Protein AF-A0AB34JF19-F1 (afdb_monomer_lite)

Secondary structure (DSSP, 8-state):
------PPEEEEEEEE---TT--HHHHHHHHGGGS-TT-EEEEEE--B-TTSSB-SEEEEEEEESS-HHHHHHHHTT-EETTEE-EEEEE-HHHHHHHHHHHHHHHHHHGGGSPPGGG-SSS---PPPPSS-EEEEEE--S--HHHHTT---TT-TTGGGHHHHHHHHHHHHEETTEE-TTEEEEEEEGGGTEEEEEETTT--S--SSHHHHHHHHHHHHHHSPPPPTT---------------------S---PPPPTTEEEEEGGGGSHHHHHHHHH-SSS-PEEEEEEEEEEEHHHHH-SSS---EEEEE-BTTB--HHHHHHHHHTTPEEEE--SS---HHHHHHHHHHHHHHHTTHHHHHTT--

Structure (mmCIF, N/CA/C/O backbone):
data_AF-A0AB34JF19-F1
#
_entry.id   AF-A0AB34JF19-F1
#
loop_
_atom_site.group_PDB
_atom_site.id
_atom_site.type_symbol
_atom_site.label_atom_id
_atom_site.label_alt_id
_atom_site.label_comp_id
_atom_site.label_asym_id
_atom_site.label_entity_id
_atom_site.label_seq_id
_atom_site.pdbx_PDB_ins_code
_atom_site.Cartn_x
_atom_site.Cartn_y
_atom_site.Cartn_z
_atom_site.occupancy
_atom_site.B_iso_or_equiv
_atom_site.auth_seq_id
_atom_site.auth_comp_id
_atom_site.auth_asym_id
_atom_site.auth_atom_id
_atom_site.pdbx_PDB_model_num
ATOM 1 N N . MET A 1 1 ? 31.749 3.476 -75.017 1.00 41.72 1 MET A N 1
ATOM 2 C CA . MET A 1 1 ? 32.560 2.416 -74.380 1.00 41.72 1 MET A CA 1
ATOM 3 C C . MET A 1 1 ? 32.701 2.835 -72.925 1.00 41.72 1 MET A C 1
ATOM 5 O O . MET A 1 1 ? 33.337 3.848 -72.697 1.00 41.72 1 MET A O 1
ATOM 9 N N . SER A 1 2 ? 32.021 2.261 -71.942 1.00 38.91 2 SER A N 1
ATOM 10 C CA . SER A 1 2 ? 31.388 0.946 -71.851 1.00 38.91 2 SER A CA 1
ATOM 11 C C . SER A 1 2 ? 30.186 1.061 -70.909 1.00 38.91 2 SER A C 1
ATOM 13 O O . SER A 1 2 ? 30.301 1.681 -69.858 1.00 38.91 2 SER A O 1
ATOM 15 N N . ASP A 1 3 ? 29.049 0.517 -71.330 1.00 44.25 3 ASP A N 1
ATOM 16 C CA . ASP A 1 3 ? 27.833 0.383 -70.527 1.00 44.25 3 ASP A CA 1
ATOM 17 C C . ASP A 1 3 ? 28.022 -0.896 -69.691 1.00 44.25 3 ASP A C 1
ATOM 19 O O . ASP A 1 3 ? 27.938 -2.004 -70.224 1.00 44.25 3 ASP A O 1
ATOM 23 N N . GLU A 1 4 ? 28.463 -0.756 -68.436 1.00 49.19 4 GLU A N 1
ATOM 24 C CA . GLU A 1 4 ? 28.529 -1.882 -67.494 1.00 49.19 4 GLU A CA 1
ATOM 25 C C . GLU A 1 4 ? 27.112 -2.218 -67.004 1.00 49.19 4 GLU A C 1
ATOM 27 O O . GLU A 1 4 ? 26.302 -1.311 -66.802 1.00 49.19 4 GLU A O 1
ATOM 32 N N . PRO A 1 5 ? 26.779 -3.504 -66.801 1.00 47.66 5 PRO A N 1
ATOM 33 C CA . PRO A 1 5 ? 25.439 -3.903 -66.401 1.00 47.66 5 PRO A CA 1
ATOM 34 C C . PRO A 1 5 ? 25.095 -3.295 -65.037 1.00 47.66 5 PRO A C 1
ATOM 36 O O . PRO A 1 5 ? 25.854 -3.403 -64.075 1.00 47.66 5 PRO A O 1
ATOM 39 N N . HIS A 1 6 ? 23.928 -2.655 -64.952 1.00 56.06 6 HIS A N 1
ATOM 40 C CA . HIS A 1 6 ? 23.350 -2.121 -63.718 1.00 56.06 6 HIS A CA 1
ATOM 41 C C . HIS A 1 6 ? 22.844 -3.245 -62.795 1.00 56.06 6 HIS A C 1
ATOM 43 O O . HIS A 1 6 ? 21.663 -3.288 -62.434 1.00 56.06 6 HIS A O 1
ATOM 49 N N . ASP A 1 7 ? 23.727 -4.165 -62.419 1.00 73.12 7 ASP A N 1
ATOM 50 C CA . ASP A 1 7 ? 23.378 -5.293 -61.570 1.00 73.12 7 ASP A CA 1
ATOM 51 C C . ASP A 1 7 ? 23.179 -4.825 -60.125 1.00 73.12 7 ASP A C 1
ATOM 53 O O . ASP A 1 7 ? 24.020 -4.169 -59.512 1.00 73.12 7 ASP A O 1
ATOM 57 N N . LEU A 1 8 ? 22.014 -5.152 -59.567 1.00 82.50 8 LEU A N 1
ATOM 58 C CA . LEU A 1 8 ? 21.729 -4.937 -58.156 1.00 82.50 8 LEU A CA 1
ATOM 59 C C . LEU A 1 8 ? 22.498 -5.962 -57.327 1.00 82.50 8 LEU A C 1
ATOM 61 O O . LEU A 1 8 ? 22.318 -7.170 -57.490 1.00 82.50 8 LEU A O 1
ATOM 65 N N . HIS A 1 9 ? 23.296 -5.489 -56.377 1.00 87.38 9 HIS A N 1
ATOM 66 C CA . HIS A 1 9 ? 24.061 -6.357 -55.497 1.00 87.38 9 HIS A CA 1
ATOM 67 C C . HIS A 1 9 ? 23.337 -6.549 -54.157 1.00 87.38 9 HIS A C 1
ATOM 69 O O . HIS A 1 9 ? 22.962 -5.560 -53.513 1.00 87.38 9 HIS A O 1
ATOM 75 N N . PRO A 1 10 ? 23.138 -7.802 -53.703 1.00 90.56 10 PRO A N 1
ATOM 76 C CA . PRO A 1 10 ? 22.585 -8.068 -52.386 1.00 90.56 10 PRO A CA 1
ATOM 77 C C . PRO A 1 10 ? 23.594 -7.671 -51.309 1.00 90.56 10 PRO A C 1
ATOM 79 O O . PRO A 1 10 ? 24.783 -7.987 -51.385 1.00 90.56 10 PRO A O 1
ATOM 82 N N . CYS A 1 11 ? 23.120 -6.992 -50.275 1.00 93.62 11 CYS A N 1
ATOM 83 C CA . CYS A 1 11 ? 23.941 -6.569 -49.153 1.00 93.62 11 CYS A CA 1
ATOM 84 C C . CYS A 1 11 ? 23.131 -6.542 -47.855 1.00 93.62 11 CYS A C 1
ATOM 86 O O . CYS A 1 11 ? 21.898 -6.595 -47.862 1.00 93.62 11 CYS A O 1
ATOM 88 N N . VAL A 1 12 ? 23.837 -6.470 -46.725 1.00 95.19 12 VAL A N 1
ATOM 89 C CA . VAL A 1 12 ? 23.209 -6.347 -45.411 1.00 95.19 12 VAL A CA 1
ATOM 90 C C . VAL A 1 12 ? 23.751 -5.126 -44.687 1.00 95.19 12 VAL A C 1
ATOM 92 O O . VAL A 1 12 ? 24.965 -4.949 -44.562 1.00 95.19 12 VAL A O 1
ATOM 95 N N . LEU A 1 13 ? 22.843 -4.299 -44.175 1.00 96.06 13 LEU A N 1
ATOM 96 C CA . LEU A 1 13 ? 23.169 -3.213 -43.260 1.00 96.06 13 LEU A CA 1
ATOM 97 C C . LEU A 1 13 ? 22.696 -3.548 -41.847 1.00 96.06 13 LEU A C 1
ATOM 99 O O . LEU A 1 13 ? 21.630 -4.128 -41.643 1.00 96.06 13 LEU A O 1
ATOM 103 N N . LEU A 1 14 ? 23.502 -3.153 -40.868 1.00 96.19 14 LEU A N 1
ATOM 104 C CA . LEU A 1 14 ? 23.167 -3.174 -39.454 1.00 96.19 14 LEU A CA 1
ATOM 105 C C . LEU A 1 14 ? 23.025 -1.733 -38.975 1.00 96.19 14 LEU A C 1
ATOM 107 O O . LEU A 1 14 ? 23.980 -0.958 -39.027 1.00 96.19 14 LEU A O 1
ATOM 111 N N . LEU A 1 15 ? 21.844 -1.400 -38.473 1.00 96.25 15 LEU A N 1
ATOM 112 C CA . LEU A 1 15 ? 21.593 -0.169 -37.739 1.00 96.25 15 LEU A CA 1
ATOM 113 C C . LEU A 1 15 ? 21.676 -0.464 -36.245 1.00 96.25 15 LEU A C 1
ATOM 115 O O . LEU A 1 15 ? 21.135 -1.470 -35.792 1.00 96.25 15 LEU A O 1
ATOM 119 N N . ARG A 1 16 ? 22.332 0.403 -35.477 1.00 94.19 16 ARG A N 1
ATOM 120 C CA . ARG A 1 16 ? 22.436 0.297 -34.016 1.00 94.19 16 ARG A CA 1
ATOM 121 C C . ARG A 1 16 ? 22.015 1.588 -33.337 1.00 94.19 16 ARG A C 1
ATOM 123 O O . ARG A 1 16 ? 22.016 2.657 -33.946 1.00 94.19 16 ARG A O 1
ATOM 130 N N . GLY A 1 17 ? 21.711 1.483 -32.047 1.00 89.62 17 GLY A N 1
ATOM 131 C CA . GLY A 1 17 ? 21.351 2.634 -31.219 1.00 89.62 17 GLY A CA 1
ATOM 132 C C . GLY A 1 17 ? 19.906 3.088 -31.410 1.00 89.62 17 GLY A C 1
ATOM 133 O O . GLY A 1 17 ? 19.581 4.229 -31.091 1.00 89.62 17 GLY A O 1
ATOM 134 N N . LEU A 1 18 ? 19.038 2.210 -31.915 1.00 90.62 18 LEU A N 1
ATOM 135 C CA . LEU A 1 18 ? 17.614 2.487 -32.036 1.00 90.62 18 LEU A CA 1
ATOM 136 C C . LEU A 1 18 ? 16.973 2.583 -30.637 1.00 90.62 18 LEU A C 1
ATOM 138 O O . LEU A 1 18 ? 17.370 1.844 -29.730 1.00 90.62 18 LEU A O 1
ATOM 142 N N . PRO A 1 19 ? 15.980 3.470 -30.433 1.00 86.75 19 PRO A N 1
ATOM 143 C CA . PRO A 1 19 ? 15.126 3.431 -29.248 1.00 86.75 19 PRO A CA 1
ATOM 144 C C . PRO A 1 19 ? 14.506 2.040 -29.056 1.00 86.75 19 PRO A C 1
ATOM 146 O O . PRO A 1 19 ? 14.193 1.361 -30.032 1.00 86.75 19 PRO A O 1
ATOM 149 N N . TRP A 1 20 ? 14.285 1.619 -27.811 1.00 82.69 20 TRP A N 1
ATOM 150 C CA . TRP A 1 20 ? 13.720 0.292 -27.523 1.00 82.69 20 TRP A CA 1
ATOM 151 C C . TRP A 1 20 ? 12.288 0.130 -28.049 1.00 82.69 20 TRP A C 1
ATOM 153 O O . TRP A 1 20 ? 11.836 -0.986 -28.283 1.00 82.69 20 TRP A O 1
ATOM 163 N N . GLU A 1 21 ? 11.584 1.242 -28.251 1.00 84.38 21 GLU A N 1
ATOM 164 C CA . GLU A 1 21 ? 10.226 1.314 -28.785 1.00 84.38 21 GLU A CA 1
ATOM 165 C C . GLU A 1 21 ? 10.186 1.483 -30.312 1.00 84.38 21 GL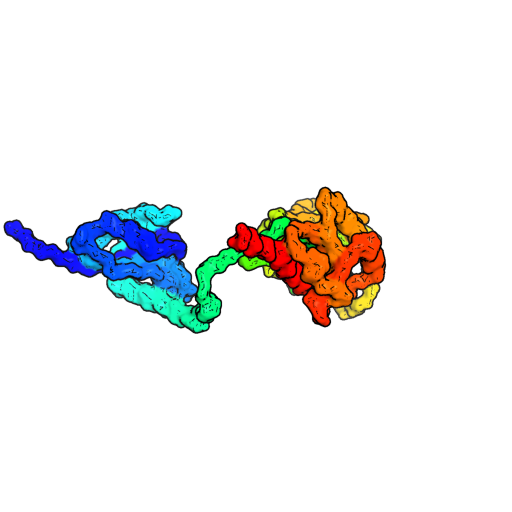U A C 1
ATOM 167 O O . GLU A 1 21 ? 9.101 1.673 -30.863 1.00 84.38 21 GLU A O 1
ATOM 172 N N . ALA A 1 22 ? 11.342 1.474 -30.988 1.00 84.19 22 ALA A N 1
ATOM 173 C CA . ALA A 1 22 ? 11.418 1.651 -32.432 1.00 84.19 22 ALA A CA 1
ATOM 174 C C . ALA A 1 22 ? 10.699 0.514 -33.165 1.00 84.19 22 ALA A C 1
ATOM 176 O O . ALA A 1 22 ? 10.916 -0.670 -32.897 1.00 84.19 22 ALA A O 1
ATOM 177 N N . THR A 1 23 ? 9.852 0.887 -34.117 1.00 90.19 23 THR A N 1
ATOM 178 C CA . THR A 1 23 ? 9.071 -0.052 -34.926 1.00 90.19 23 THR A CA 1
ATOM 179 C C . THR A 1 23 ? 9.722 -0.310 -36.283 1.00 90.19 23 THR A C 1
ATOM 181 O O . THR A 1 23 ? 10.483 0.510 -36.797 1.00 90.19 23 THR A O 1
ATOM 184 N N . ALA A 1 24 ? 9.381 -1.442 -36.910 1.00 90.06 24 ALA A N 1
ATOM 185 C CA . ALA A 1 24 ? 9.824 -1.752 -38.270 1.00 90.06 24 ALA A CA 1
ATOM 186 C C . ALA A 1 24 ? 9.404 -0.659 -39.269 1.00 90.06 24 ALA A C 1
ATOM 188 O O . ALA A 1 24 ? 10.184 -0.293 -40.141 1.00 90.06 24 ALA A O 1
ATOM 189 N N . HIS A 1 25 ? 8.206 -0.093 -39.086 1.00 91.12 25 HIS A N 1
ATOM 190 C CA . HIS A 1 25 ? 7.686 0.990 -39.916 1.00 91.12 25 HIS A CA 1
ATOM 191 C C . HIS A 1 25 ? 8.524 2.271 -39.800 1.00 91.12 25 HIS A C 1
ATOM 193 O O . HIS A 1 25 ? 8.866 2.870 -40.812 1.00 91.12 25 HIS A O 1
ATOM 199 N N . GLU A 1 26 ? 8.912 2.669 -38.585 1.00 91.69 26 GLU A N 1
ATOM 200 C CA . GLU A 1 26 ? 9.769 3.845 -38.376 1.00 91.69 26 GLU A CA 1
ATOM 201 C C . GLU A 1 26 ? 11.158 3.665 -38.996 1.00 91.69 26 GLU A C 1
ATOM 203 O O . GLU A 1 26 ? 11.684 4.585 -39.619 1.00 91.69 26 GLU A O 1
ATOM 208 N N . VAL A 1 27 ? 11.747 2.474 -38.866 1.00 92.88 27 VAL A N 1
ATOM 209 C CA . VAL A 1 27 ? 13.042 2.173 -39.490 1.00 92.88 27 VAL A CA 1
ATOM 210 C C . VAL A 1 27 ? 12.915 2.133 -41.017 1.00 92.88 27 VAL A C 1
ATOM 212 O O . VAL A 1 27 ? 13.774 2.665 -41.716 1.00 92.88 27 VAL A O 1
ATOM 215 N N . GLN A 1 28 ? 11.830 1.576 -41.556 1.00 93.75 28 GLN A N 1
ATOM 216 C CA . GLN A 1 28 ? 11.560 1.596 -42.993 1.00 93.75 28 GLN A CA 1
ATOM 217 C C . GLN A 1 28 ? 11.376 3.029 -43.514 1.00 93.75 28 GLN A C 1
ATOM 219 O O . GLN A 1 28 ? 11.953 3.377 -44.544 1.00 93.75 28 GLN A O 1
ATOM 224 N N . ALA A 1 29 ? 10.634 3.877 -42.799 1.00 92.81 29 ALA A N 1
ATOM 225 C CA . ALA A 1 29 ? 10.438 5.284 -43.148 1.00 92.81 29 ALA A CA 1
ATOM 226 C C . ALA A 1 29 ? 11.748 6.090 -43.108 1.00 92.81 29 ALA A C 1
ATOM 228 O O . ALA A 1 29 ? 11.920 7.010 -43.902 1.00 92.81 29 ALA A O 1
ATOM 229 N N . LEU A 1 30 ? 12.691 5.720 -42.233 1.00 93.06 30 LEU A N 1
ATOM 230 C CA . LEU A 1 30 ? 14.032 6.308 -42.193 1.00 93.06 30 LEU A CA 1
ATOM 231 C C . LEU A 1 30 ? 14.875 5.929 -43.423 1.00 93.06 30 LEU A C 1
ATOM 233 O O . LEU A 1 30 ? 15.618 6.758 -43.941 1.00 93.06 30 LEU A O 1
ATOM 237 N N . VAL A 1 31 ? 14.781 4.676 -43.879 1.00 93.31 31 VAL A N 1
ATOM 238 C CA . VAL A 1 31 ? 15.620 4.134 -44.964 1.00 93.31 31 VAL A CA 1
ATOM 239 C C . VAL A 1 31 ? 15.073 4.481 -46.349 1.00 93.31 31 VAL A C 1
ATOM 241 O O . VAL A 1 31 ? 15.849 4.767 -47.256 1.00 93.31 31 VAL A O 1
ATOM 244 N N . SER A 1 32 ? 13.748 4.478 -46.517 1.00 92.00 32 SER A N 1
ATOM 245 C CA . SER A 1 32 ? 13.090 4.601 -47.829 1.00 92.00 32 SER A CA 1
ATOM 246 C C . SER A 1 32 ? 13.499 5.851 -48.629 1.00 92.00 32 SER A C 1
ATOM 248 O O . SER A 1 32 ? 13.794 5.697 -49.810 1.00 92.00 32 SER A O 1
ATOM 250 N N . PRO A 1 33 ? 13.610 7.062 -48.039 1.00 93.19 33 PRO A N 1
ATOM 251 C CA . PRO A 1 33 ? 14.024 8.262 -48.774 1.00 93.19 33 PRO A CA 1
ATOM 252 C C . PRO A 1 33 ? 15.465 8.211 -49.289 1.00 93.19 33 PRO A C 1
ATOM 254 O O . PRO A 1 33 ? 15.826 8.967 -50.186 1.00 93.19 33 PRO A O 1
ATOM 257 N N . ALA A 1 34 ? 16.306 7.359 -48.697 1.00 90.50 34 ALA A N 1
ATOM 258 C CA . ALA A 1 34 ? 17.693 7.212 -49.104 1.00 90.50 34 ALA A CA 1
ATOM 259 C C . ALA A 1 34 ? 17.861 6.225 -50.269 1.00 90.50 34 ALA A C 1
ATOM 261 O O . ALA A 1 34 ? 18.940 6.219 -50.859 1.00 90.50 34 ALA A O 1
ATOM 262 N N . LEU A 1 35 ? 16.854 5.401 -50.591 1.00 90.56 35 LEU A N 1
ATOM 263 C CA . LEU A 1 35 ? 16.894 4.421 -51.682 1.00 90.56 35 LEU A CA 1
ATOM 264 C C . LEU A 1 35 ? 16.605 5.076 -53.038 1.00 90.56 35 LEU A C 1
ATOM 266 O O . LEU A 1 35 ? 15.761 5.962 -53.152 1.00 90.56 35 LEU A O 1
ATOM 270 N N . LEU A 1 36 ? 17.307 4.621 -54.076 1.00 89.69 36 LEU A N 1
ATOM 271 C CA . LEU A 1 36 ? 17.011 5.003 -55.462 1.00 89.69 36 LEU A CA 1
ATOM 272 C C . LEU A 1 36 ? 15.826 4.187 -56.007 1.00 89.69 36 LEU A C 1
ATOM 274 O O . LEU A 1 36 ? 15.505 3.135 -55.466 1.00 89.69 36 LEU A O 1
ATOM 278 N N . ALA A 1 37 ? 15.208 4.638 -57.105 1.00 83.81 37 ALA A N 1
ATOM 279 C CA . ALA A 1 37 ? 13.995 4.024 -57.671 1.00 83.81 37 ALA A CA 1
ATOM 280 C C . ALA A 1 37 ? 14.124 2.519 -57.991 1.00 83.81 37 ALA A C 1
ATOM 282 O O . ALA A 1 37 ? 13.144 1.789 -57.883 1.00 83.81 37 ALA A O 1
ATOM 283 N N . ASP A 1 38 ? 15.330 2.066 -58.343 1.00 85.75 38 ASP A N 1
ATOM 284 C CA . ASP A 1 38 ? 15.625 0.667 -58.672 1.00 85.75 38 ASP A CA 1
ATOM 285 C C . ASP A 1 38 ? 16.242 -0.123 -57.495 1.00 85.75 38 ASP A C 1
ATOM 287 O O . ASP A 1 38 ? 16.553 -1.303 -57.642 1.00 85.75 38 ASP A O 1
ATOM 291 N N . GLU A 1 39 ? 16.461 0.507 -56.334 1.00 91.25 39 GLU A N 1
ATOM 292 C CA . GLU A 1 39 ? 16.972 -0.146 -55.120 1.00 91.25 39 GLU A CA 1
ATOM 293 C C . GLU A 1 39 ? 15.818 -0.630 -54.234 1.00 91.25 39 GLU A C 1
ATOM 295 O O . GLU A 1 39 ? 14.763 -0.002 -54.160 1.00 91.25 39 GLU A O 1
ATOM 300 N N . ALA A 1 40 ? 16.020 -1.735 -53.514 1.00 90.50 40 ALA A N 1
ATOM 301 C CA . ALA A 1 40 ? 14.969 -2.326 -52.688 1.00 90.50 40 ALA A CA 1
ATOM 302 C C . ALA A 1 40 ? 15.465 -2.733 -51.297 1.00 90.50 40 ALA A C 1
ATOM 304 O O . ALA A 1 40 ? 16.573 -3.247 -51.136 1.00 90.50 40 ALA A O 1
ATOM 305 N N . LEU A 1 41 ? 14.601 -2.540 -50.296 1.00 93.25 41 LEU A N 1
ATOM 306 C CA . LEU A 1 41 ? 14.693 -3.173 -48.982 1.00 93.25 41 LEU A CA 1
ATOM 307 C C . LEU A 1 41 ? 13.875 -4.468 -49.023 1.00 93.25 41 LEU A C 1
ATOM 309 O O . LEU A 1 41 ? 12.649 -4.423 -48.992 1.00 93.25 41 LEU A O 1
ATOM 313 N N . ASP A 1 42 ? 14.556 -5.608 -49.105 1.00 91.31 42 ASP A N 1
ATOM 314 C CA . ASP A 1 42 ? 13.920 -6.921 -49.253 1.00 91.31 42 ASP A CA 1
ATOM 315 C C . ASP A 1 42 ? 13.356 -7.437 -47.931 1.00 91.31 42 ASP A C 1
ATOM 317 O O . ASP A 1 42 ? 12.269 -8.011 -47.884 1.00 91.31 42 ASP A O 1
ATOM 321 N N . SER A 1 43 ? 14.100 -7.251 -46.839 1.00 92.00 43 SER A N 1
ATOM 322 C CA . SER A 1 43 ? 13.625 -7.611 -45.507 1.00 92.00 43 SER A CA 1
ATOM 323 C C . SER A 1 43 ? 14.240 -6.741 -44.420 1.00 92.00 43 SER A C 1
ATOM 325 O O . SER A 1 43 ? 15.353 -6.221 -44.544 1.00 92.00 43 SER A O 1
ATOM 327 N N . LEU A 1 44 ? 13.484 -6.588 -43.337 1.00 94.75 44 LEU A N 1
ATOM 328 C CA . LEU A 1 44 ? 13.875 -5.858 -42.143 1.00 94.75 44 LEU A CA 1
ATOM 329 C C . LEU A 1 44 ? 13.573 -6.725 -40.929 1.00 94.75 44 LEU A C 1
ATOM 331 O O . LEU A 1 44 ? 12.436 -7.147 -40.723 1.00 94.75 44 LEU A O 1
ATOM 335 N N . LEU A 1 45 ? 14.590 -6.950 -40.102 1.00 93.12 45 LEU A N 1
ATOM 336 C CA . LEU A 1 45 ? 14.462 -7.659 -38.837 1.00 93.12 45 LEU A CA 1
ATOM 337 C C . LEU A 1 45 ? 14.923 -6.764 -37.688 1.00 93.12 45 LEU A C 1
ATOM 339 O O . LEU A 1 45 ? 16.023 -6.215 -37.723 1.00 93.12 45 LEU A O 1
ATOM 343 N N . LEU A 1 46 ? 14.108 -6.676 -36.637 1.00 94.00 46 LEU A N 1
ATOM 344 C CA . LEU A 1 46 ? 14.484 -6.093 -35.349 1.00 94.00 46 LEU A CA 1
ATOM 345 C C . LEU A 1 46 ? 14.864 -7.233 -34.393 1.00 94.00 46 LEU A C 1
ATOM 347 O O . LEU A 1 46 ? 13.976 -7.808 -33.761 1.00 94.00 46 LEU A O 1
ATOM 351 N N . PRO A 1 47 ? 16.148 -7.633 -34.316 1.00 92.25 47 PRO A N 1
ATOM 352 C CA . PRO A 1 47 ? 16.554 -8.745 -33.470 1.00 92.25 47 PRO A CA 1
ATOM 353 C C . PRO A 1 47 ? 16.260 -8.475 -31.992 1.00 92.25 47 PRO A C 1
ATOM 355 O O . PRO A 1 47 ? 16.319 -7.338 -31.513 1.00 92.25 47 PRO A O 1
ATOM 358 N N . LEU A 1 48 ? 15.992 -9.549 -31.259 1.00 90.19 48 LEU A N 1
ATOM 359 C CA . LEU A 1 48 ? 15.790 -9.526 -29.818 1.00 90.19 48 LEU A CA 1
ATOM 360 C C . LEU A 1 48 ? 17.075 -9.887 -29.056 1.00 90.19 48 LEU A C 1
ATOM 362 O O . LEU A 1 48 ? 17.960 -10.574 -29.570 1.00 90.19 48 LEU A O 1
ATOM 366 N N . ASP A 1 49 ? 17.166 -9.431 -27.807 1.00 87.69 49 ASP A N 1
ATOM 367 C CA . ASP A 1 49 ? 18.192 -9.852 -26.856 1.00 87.69 49 ASP A CA 1
ATOM 368 C C . ASP A 1 49 ? 17.922 -11.273 -26.317 1.00 87.69 49 ASP A C 1
ATOM 370 O O . ASP A 1 49 ? 16.904 -11.905 -26.602 1.00 87.69 49 ASP A O 1
ATOM 374 N N . ALA A 1 50 ? 18.828 -11.793 -25.485 1.00 85.00 50 ALA A N 1
ATOM 375 C CA . ALA A 1 50 ? 18.697 -13.132 -24.900 1.00 85.00 50 ALA A CA 1
ATOM 376 C C . ALA A 1 50 ? 17.456 -13.322 -23.997 1.00 85.00 50 ALA A C 1
ATOM 378 O O . ALA A 1 50 ? 17.128 -14.461 -23.657 1.00 85.00 50 ALA A O 1
ATOM 379 N N . ARG A 1 51 ? 16.792 -12.229 -23.595 1.00 82.25 51 ARG A N 1
ATOM 380 C CA . ARG A 1 51 ? 15.549 -12.195 -22.807 1.00 82.25 51 ARG A CA 1
ATOM 381 C C . ARG A 1 51 ? 14.329 -11.872 -23.678 1.00 82.25 51 ARG A C 1
ATOM 383 O O . ARG A 1 51 ? 13.279 -11.544 -23.134 1.00 82.25 51 ARG A O 1
ATOM 390 N N . ALA A 1 52 ? 14.476 -11.945 -25.002 1.00 83.44 52 ALA A N 1
ATOM 391 C CA . ALA A 1 52 ? 13.446 -11.638 -25.986 1.00 83.44 52 ALA A CA 1
ATOM 392 C C . ALA A 1 52 ? 12.889 -10.202 -25.891 1.00 83.44 52 ALA A C 1
ATOM 394 O O . ALA A 1 52 ? 11.728 -9.941 -26.202 1.00 83.44 52 ALA A O 1
ATOM 395 N N . ARG A 1 53 ? 13.729 -9.248 -25.477 1.00 84.62 53 ARG A N 1
ATOM 396 C CA . ARG A 1 53 ? 13.427 -7.810 -25.528 1.00 84.62 53 ARG A CA 1
ATOM 397 C C . ARG A 1 53 ? 14.032 -7.196 -26.791 1.00 84.62 53 ARG A C 1
ATOM 399 O O . ARG A 1 53 ? 14.995 -7.761 -27.307 1.00 84.62 53 ARG A O 1
ATOM 406 N N . PRO A 1 54 ? 13.532 -6.048 -27.282 1.00 88.75 54 PRO A N 1
ATOM 407 C CA . PRO A 1 54 ? 14.167 -5.333 -28.390 1.00 88.75 54 PRO A CA 1
ATOM 408 C C . PRO A 1 54 ? 15.663 -5.148 -28.120 1.00 88.75 54 PRO A C 1
ATOM 410 O O . PRO A 1 54 ? 16.028 -4.844 -26.989 1.00 88.75 54 PRO A O 1
ATOM 413 N N . SER A 1 55 ? 16.530 -5.367 -29.114 1.00 89.56 55 SER A N 1
ATOM 414 C CA . SER A 1 55 ? 17.992 -5.243 -28.945 1.00 89.56 55 SER A CA 1
ATOM 415 C C . SER A 1 55 ? 18.538 -3.836 -29.216 1.00 89.56 55 SER A C 1
ATOM 417 O O . SER A 1 55 ? 19.698 -3.564 -28.911 1.00 89.56 55 SER A O 1
ATOM 419 N N . GLY A 1 56 ? 17.710 -2.946 -29.773 1.00 90.81 56 GLY A N 1
ATOM 420 C CA . GLY A 1 56 ? 18.142 -1.629 -30.253 1.00 90.81 56 GLY A CA 1
ATOM 421 C C . GLY A 1 56 ? 18.941 -1.689 -31.563 1.00 90.81 56 GLY A C 1
ATOM 422 O O . GLY A 1 56 ? 19.474 -0.667 -31.998 1.00 90.81 56 GLY A O 1
ATOM 423 N N . ASP A 1 57 ? 19.021 -2.865 -32.189 1.00 94.19 57 ASP A N 1
ATOM 424 C CA . ASP A 1 57 ? 19.625 -3.076 -33.500 1.00 94.19 57 ASP A CA 1
ATOM 425 C C . ASP A 1 57 ? 18.526 -3.353 -34.557 1.00 94.19 57 ASP A C 1
ATOM 427 O O . ASP A 1 57 ? 17.455 -3.867 -34.227 1.00 94.19 57 ASP A O 1
ATOM 431 N N . ALA A 1 58 ? 18.795 -3.057 -35.832 1.00 95.62 58 ALA A N 1
ATOM 432 C CA . ALA A 1 58 ? 17.999 -3.501 -36.982 1.00 95.62 58 ALA A CA 1
ATOM 433 C C . ALA A 1 58 ? 18.900 -4.072 -38.079 1.00 95.62 58 ALA A C 1
ATOM 435 O O . ALA A 1 58 ? 19.930 -3.490 -38.412 1.00 95.62 58 ALA A O 1
ATOM 436 N N . LEU A 1 59 ? 18.495 -5.201 -38.653 1.00 95.81 59 LEU A N 1
ATOM 437 C CA . LEU A 1 59 ? 19.137 -5.826 -39.805 1.00 95.81 59 LEU A CA 1
ATOM 438 C C . LEU A 1 59 ? 18.300 -5.552 -41.049 1.00 95.81 59 LEU A C 1
ATOM 440 O O . LEU A 1 59 ? 17.103 -5.833 -41.060 1.00 95.81 59 LEU A O 1
ATOM 444 N N . LEU A 1 60 ? 18.943 -5.019 -42.080 1.00 95.75 60 LEU A N 1
ATOM 445 C CA . LEU A 1 60 ? 18.329 -4.670 -43.354 1.00 95.75 60 LEU A CA 1
ATOM 446 C C . LEU A 1 60 ? 18.974 -5.503 -44.455 1.00 95.75 60 LEU A C 1
ATOM 448 O O . LEU A 1 60 ? 20.170 -5.348 -44.705 1.00 95.75 60 LEU A O 1
ATOM 452 N N . SER A 1 61 ? 18.204 -6.358 -45.118 1.00 94.50 61 SER A N 1
ATOM 453 C CA . SER A 1 61 ? 18.632 -7.015 -46.356 1.00 94.50 61 SER A CA 1
ATOM 454 C C . SER A 1 61 ? 18.180 -6.174 -47.539 1.00 94.50 61 SER A C 1
ATOM 456 O O . SER A 1 61 ? 16.990 -5.902 -47.684 1.00 94.50 61 SER A O 1
ATOM 458 N N . LEU A 1 62 ? 19.135 -5.726 -48.351 1.00 94.62 62 LEU A N 1
ATOM 459 C CA . LEU A 1 62 ? 18.921 -4.736 -49.402 1.00 94.62 62 LEU A CA 1
ATOM 460 C C . LEU A 1 62 ? 19.534 -5.201 -50.724 1.00 94.62 62 LEU A C 1
ATOM 462 O O . LEU A 1 62 ? 20.563 -5.879 -50.733 1.00 94.62 62 LEU A O 1
ATOM 466 N N . ARG A 1 63 ? 18.966 -4.729 -51.832 1.00 94.69 63 ARG A N 1
ATOM 467 C CA . ARG A 1 63 ? 19.537 -4.808 -53.181 1.00 94.69 63 ARG A CA 1
ATOM 468 C C . ARG A 1 63 ? 19.863 -3.402 -53.665 1.00 94.69 63 ARG A C 1
ATOM 470 O O . ARG A 1 63 ? 18.955 -2.596 -53.856 1.00 94.69 63 ARG A O 1
ATOM 477 N N . LEU A 1 64 ? 21.154 -3.106 -53.817 1.00 92.38 64 LEU A N 1
ATOM 478 C CA . LEU A 1 64 ? 21.657 -1.760 -54.114 1.00 92.38 64 LEU A CA 1
ATOM 479 C C . LEU A 1 64 ? 22.452 -1.736 -55.420 1.00 92.38 64 LEU A C 1
ATOM 481 O O . LEU A 1 64 ? 23.143 -2.702 -55.736 1.00 92.38 64 LEU A O 1
ATOM 485 N N . ARG A 1 65 ? 22.409 -0.612 -56.146 1.00 90.06 65 ARG A N 1
ATOM 486 C CA . ARG A 1 65 ? 23.295 -0.371 -57.308 1.00 90.06 65 ARG A CA 1
ATOM 487 C C . ARG A 1 65 ? 24.640 0.228 -56.913 1.00 90.06 65 ARG A C 1
ATOM 489 O O . ARG A 1 65 ? 25.577 0.257 -57.701 1.00 90.06 65 ARG A O 1
ATOM 496 N N . ARG A 1 66 ? 24.724 0.753 -55.694 1.00 89.44 66 ARG A N 1
ATOM 497 C CA . ARG A 1 66 ? 25.925 1.369 -55.126 1.00 89.44 66 ARG A CA 1
ATOM 498 C C . ARG A 1 66 ? 26.524 0.493 -54.026 1.00 89.44 66 ARG A C 1
ATOM 500 O O . ARG A 1 66 ? 25.823 -0.346 -53.456 1.00 89.44 66 ARG A O 1
ATOM 507 N N . PRO A 1 67 ? 27.789 0.734 -53.641 1.00 90.69 67 PRO A N 1
ATOM 508 C CA . PRO A 1 67 ? 28.380 0.074 -52.487 1.00 90.69 67 PRO A CA 1
ATOM 509 C C . PRO A 1 67 ? 27.539 0.294 -51.224 1.00 90.69 67 PRO A C 1
ATOM 511 O O . PRO A 1 67 ? 27.151 1.423 -50.918 1.00 90.69 67 PRO A O 1
ATOM 514 N N . ALA A 1 68 ? 27.323 -0.762 -50.437 1.00 89.88 68 ALA A N 1
ATOM 515 C CA . ALA A 1 68 ? 26.544 -0.698 -49.196 1.00 89.88 68 ALA A CA 1
ATOM 516 C C . ALA A 1 68 ? 27.070 0.361 -48.207 1.00 89.88 68 ALA A C 1
ATOM 518 O O . ALA A 1 68 ? 26.296 0.981 -47.479 1.00 89.88 68 ALA A O 1
ATOM 519 N N . ALA A 1 69 ? 28.383 0.622 -48.225 1.00 92.69 69 ALA A N 1
ATOM 520 C CA . ALA A 1 69 ? 29.016 1.665 -47.423 1.00 92.69 69 ALA A CA 1
ATOM 521 C C . ALA A 1 69 ? 28.484 3.076 -47.735 1.00 92.69 69 ALA A C 1
ATOM 523 O O . ALA A 1 69 ? 28.400 3.900 -46.829 1.00 92.69 69 ALA A O 1
ATOM 524 N N . ALA A 1 70 ? 28.081 3.350 -48.981 1.00 92.38 70 ALA A N 1
ATOM 525 C CA . ALA A 1 70 ? 27.529 4.645 -49.371 1.00 92.38 70 ALA A CA 1
ATOM 526 C C . ALA A 1 70 ? 26.144 4.878 -48.750 1.00 92.38 70 ALA A C 1
ATOM 528 O O . ALA A 1 70 ? 25.892 5.946 -48.196 1.00 92.38 70 ALA A O 1
ATOM 529 N N . LEU A 1 71 ? 25.262 3.870 -48.771 1.00 93.38 71 LEU A N 1
ATOM 530 C CA . LEU A 1 71 ? 23.971 3.958 -48.081 1.00 93.38 71 LEU A CA 1
ATOM 531 C C . LEU A 1 71 ? 24.157 4.002 -46.557 1.00 93.38 71 LEU A C 1
ATOM 533 O O . LEU A 1 71 ? 23.512 4.805 -45.888 1.00 93.38 71 LEU A O 1
ATOM 537 N N . ALA A 1 72 ? 25.075 3.205 -46.000 1.00 94.12 72 ALA A N 1
ATOM 538 C CA . ALA A 1 72 ? 25.387 3.256 -44.573 1.00 94.12 72 ALA A CA 1
ATOM 539 C C . ALA A 1 72 ? 25.838 4.662 -44.136 1.00 94.12 72 ALA A C 1
ATOM 541 O O . ALA A 1 72 ? 25.360 5.162 -43.123 1.00 94.12 72 ALA A O 1
ATOM 542 N N . ALA A 1 73 ? 26.688 5.331 -44.920 1.00 94.56 73 ALA A N 1
ATOM 543 C CA . ALA A 1 73 ? 27.133 6.692 -44.630 1.00 94.56 73 ALA A CA 1
ATOM 544 C C . ALA A 1 73 ? 25.983 7.715 -44.634 1.00 94.56 73 ALA A C 1
ATOM 546 O O . ALA A 1 73 ? 25.974 8.606 -43.791 1.00 94.56 73 ALA A O 1
ATOM 547 N N . LEU A 1 74 ? 24.999 7.569 -45.532 1.00 94.38 74 LEU A N 1
ATOM 548 C CA . LEU A 1 74 ? 23.812 8.435 -45.565 1.00 94.38 74 LEU A CA 1
ATOM 549 C C . LEU A 1 74 ? 22.894 8.233 -44.355 1.00 94.38 74 LEU A C 1
ATOM 551 O O . LEU A 1 74 ? 22.285 9.186 -43.877 1.00 94.38 74 LEU A O 1
ATOM 555 N N . LEU A 1 75 ? 22.778 6.993 -43.874 1.00 94.25 75 LEU A N 1
ATOM 556 C CA . LEU A 1 75 ? 21.925 6.655 -42.733 1.00 94.25 75 LEU A CA 1
ATOM 557 C C . LEU A 1 75 ? 22.596 6.950 -41.385 1.00 94.25 75 LEU A C 1
ATOM 559 O O . LEU A 1 75 ? 21.912 7.170 -40.382 1.00 94.25 75 LEU A O 1
ATOM 563 N N . HIS A 1 76 ? 23.929 6.936 -41.340 1.00 94.38 76 HIS A N 1
ATOM 564 C CA . HIS A 1 76 ? 24.687 7.160 -40.119 1.00 94.38 76 HIS A CA 1
ATOM 565 C C . HIS A 1 76 ? 24.454 8.578 -39.575 1.00 94.38 76 HIS A C 1
ATOM 567 O O . HIS A 1 76 ? 24.586 9.579 -40.273 1.00 94.38 76 HIS A O 1
ATOM 573 N N . GLY A 1 77 ? 24.123 8.669 -38.290 1.00 91.50 77 GLY A N 1
ATOM 574 C CA . GLY A 1 77 ? 23.887 9.926 -37.590 1.00 91.50 77 GLY A CA 1
ATOM 575 C C . GLY A 1 77 ? 22.489 10.517 -37.776 1.00 91.50 77 GLY A C 1
ATOM 576 O O . GLY A 1 77 ? 22.193 11.511 -37.102 1.00 91.50 77 GLY A O 1
ATOM 577 N N . LEU A 1 78 ? 21.628 9.916 -38.609 1.00 92.94 78 LEU A N 1
ATOM 578 C CA . LEU A 1 78 ? 20.241 10.356 -38.747 1.00 92.94 78 LEU A CA 1
ATOM 579 C C . LEU A 1 78 ? 19.482 10.201 -37.418 1.00 92.94 78 LEU A C 1
ATOM 581 O O . LEU A 1 78 ? 19.695 9.224 -36.684 1.00 92.94 78 LEU A O 1
ATOM 585 N N . PRO A 1 79 ? 18.606 11.162 -37.077 1.00 91.88 79 PRO A N 1
ATOM 586 C CA . PRO A 1 79 ? 17.816 11.091 -35.862 1.00 91.88 79 PRO A CA 1
ATOM 587 C C . PRO A 1 79 ? 16.662 10.096 -36.018 1.00 91.88 79 PRO A C 1
ATOM 589 O O . PRO A 1 79 ? 15.908 10.141 -36.986 1.00 91.88 79 PRO A O 1
ATOM 592 N N . LEU A 1 80 ? 16.478 9.248 -35.008 1.00 88.88 80 LEU A N 1
ATOM 593 C CA . LEU A 1 80 ? 15.265 8.464 -34.816 1.00 88.88 80 LEU A CA 1
ATOM 594 C C . LEU A 1 80 ? 14.776 8.691 -33.383 1.00 88.88 80 LEU A C 1
ATOM 596 O O . LEU A 1 80 ? 15.329 8.154 -32.417 1.00 88.88 80 LEU A O 1
ATOM 600 N N . ARG A 1 81 ? 13.752 9.540 -33.248 1.00 88.19 81 ARG A N 1
ATOM 601 C CA . ARG A 1 81 ? 13.288 10.084 -31.961 1.00 88.19 81 ARG A CA 1
ATOM 602 C C . ARG A 1 81 ? 14.451 10.723 -31.179 1.00 88.19 81 ARG A C 1
ATOM 604 O O . ARG A 1 81 ? 15.097 11.636 -31.678 1.00 88.19 81 ARG A O 1
ATOM 611 N N . SER A 1 82 ? 14.724 10.253 -29.961 1.00 86.06 82 SER A N 1
ATOM 612 C CA . SER A 1 82 ? 15.758 10.781 -29.059 1.00 86.06 82 SER A CA 1
ATOM 613 C C . SER A 1 82 ? 17.156 10.184 -29.274 1.00 86.06 82 SER A C 1
ATOM 615 O O . SER A 1 82 ? 18.068 10.463 -28.493 1.00 86.06 82 SER A O 1
ATOM 617 N N . ARG A 1 83 ? 17.351 9.339 -30.294 1.00 90.00 83 ARG A N 1
ATOM 618 C CA . ARG A 1 83 ? 18.625 8.659 -30.573 1.00 90.00 83 ARG A CA 1
ATOM 619 C C . ARG A 1 83 ? 19.125 8.971 -31.980 1.00 90.00 83 ARG A C 1
ATOM 621 O O . ARG A 1 83 ? 18.361 9.374 -32.852 1.00 90.00 83 ARG A O 1
ATOM 628 N N . ARG A 1 84 ? 20.423 8.757 -32.192 1.00 91.94 84 ARG A N 1
ATOM 629 C CA . ARG A 1 84 ? 21.058 8.799 -33.512 1.00 91.94 84 ARG A CA 1
ATOM 630 C C . ARG A 1 84 ? 21.445 7.394 -33.931 1.00 91.94 84 ARG A C 1
ATOM 632 O O . ARG A 1 84 ? 21.976 6.640 -33.118 1.00 91.94 84 ARG A O 1
ATOM 639 N N . VAL A 1 85 ? 21.172 7.073 -35.186 1.00 93.12 85 VAL A N 1
ATOM 640 C CA . VAL A 1 85 ? 21.422 5.747 -35.745 1.00 93.12 85 VAL A CA 1
ATOM 641 C C . VAL A 1 85 ? 22.900 5.584 -36.094 1.00 93.12 85 VAL A C 1
ATOM 643 O O . VAL A 1 85 ? 23.478 6.442 -36.753 1.00 93.12 85 VAL A O 1
ATOM 646 N N . ASP A 1 86 ? 23.512 4.471 -35.694 1.00 95.75 86 ASP A N 1
ATOM 647 C CA . ASP A 1 86 ? 24.826 4.045 -36.189 1.00 95.75 86 ASP A CA 1
ATOM 648 C C . ASP A 1 86 ? 24.628 2.971 -37.264 1.00 95.75 86 ASP A C 1
ATOM 650 O O . ASP A 1 86 ? 24.278 1.832 -36.951 1.00 95.75 86 ASP A O 1
ATOM 654 N N . ALA A 1 87 ? 24.798 3.349 -38.531 1.00 95.56 87 ALA A N 1
ATOM 655 C CA . 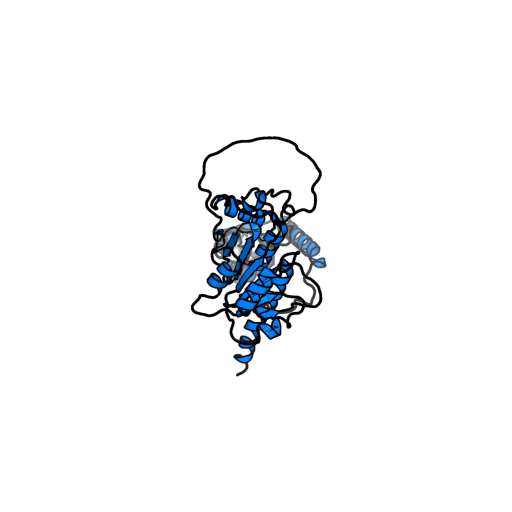ALA A 1 87 ? 24.632 2.462 -39.677 1.00 95.56 87 ALA A CA 1
ATOM 656 C C . ALA A 1 87 ? 25.979 1.904 -40.152 1.00 95.56 87 ALA A C 1
ATOM 658 O O . ALA A 1 87 ? 26.927 2.656 -40.382 1.00 95.56 87 ALA A O 1
ATOM 659 N N . ARG A 1 88 ? 26.063 0.581 -40.328 1.00 95.56 88 ARG A N 1
ATOM 660 C CA . ARG A 1 88 ? 27.277 -0.112 -40.784 1.00 95.56 88 ARG A CA 1
ATOM 661 C C . ARG A 1 88 ? 26.950 -1.239 -41.751 1.00 95.56 88 ARG A C 1
ATOM 663 O O . ARG A 1 88 ? 25.885 -1.846 -41.673 1.00 95.56 88 ARG A O 1
ATOM 670 N N . VAL A 1 89 ? 27.902 -1.563 -42.620 1.00 95.62 89 VAL A N 1
ATOM 671 C CA . VAL A 1 89 ? 27.838 -2.779 -43.439 1.00 95.62 89 VAL A CA 1
ATOM 672 C C . VAL A 1 89 ? 28.061 -3.990 -42.538 1.00 95.62 89 VAL A C 1
ATOM 674 O O . VAL A 1 89 ? 28.985 -4.000 -41.725 1.00 95.62 89 VAL A O 1
ATOM 677 N N . ALA A 1 90 ? 27.208 -4.999 -42.672 1.00 93.81 90 ALA A N 1
ATOM 678 C CA . ALA A 1 90 ? 27.312 -6.255 -41.946 1.00 93.81 90 ALA A CA 1
ATOM 679 C C . ALA A 1 90 ? 27.524 -7.412 -42.924 1.00 93.81 90 ALA A C 1
ATOM 681 O O . ALA A 1 90 ? 27.050 -7.380 -44.060 1.00 93.81 90 ALA A O 1
ATOM 682 N N . SER A 1 91 ? 28.220 -8.459 -42.479 1.00 92.50 91 SER A N 1
ATOM 683 C CA . SER A 1 91 ? 28.307 -9.685 -43.268 1.00 92.50 91 SER A CA 1
ATOM 684 C C . SER A 1 91 ? 27.000 -10.478 -43.175 1.00 92.50 91 SER A C 1
ATOM 686 O O . SER A 1 91 ? 26.306 -10.448 -42.152 1.00 92.50 91 SER A O 1
ATOM 688 N N . ALA A 1 92 ? 26.688 -11.251 -44.218 1.00 88.62 92 ALA A N 1
ATOM 689 C CA . ALA A 1 92 ? 25.549 -12.169 -44.199 1.00 88.62 92 ALA A CA 1
ATOM 690 C C . ALA A 1 92 ? 25.634 -13.152 -43.015 1.00 88.62 92 ALA A C 1
ATOM 692 O O . ALA A 1 92 ? 24.639 -13.402 -42.340 1.00 88.62 92 ALA A O 1
ATOM 693 N N . ALA A 1 93 ? 26.842 -13.629 -42.688 1.00 90.06 93 ALA A N 1
ATOM 694 C CA . ALA A 1 93 ? 27.066 -14.514 -41.550 1.00 90.06 93 ALA A CA 1
ATOM 695 C C . ALA A 1 93 ? 26.711 -13.850 -40.208 1.00 90.06 93 ALA A C 1
ATOM 697 O O . ALA A 1 93 ? 26.133 -14.501 -39.337 1.00 90.06 93 ALA A O 1
ATOM 698 N N . ASP A 1 94 ? 27.042 -12.570 -40.007 1.00 88.69 94 ASP A N 1
ATOM 699 C CA . ASP A 1 94 ? 26.702 -11.848 -38.771 1.00 88.69 94 ASP A CA 1
ATOM 700 C C . ASP A 1 94 ? 25.194 -11.639 -38.638 1.00 88.69 94 ASP A C 1
ATOM 702 O O . ASP A 1 94 ? 24.633 -11.805 -37.550 1.00 88.69 94 ASP A O 1
ATOM 706 N N . ALA A 1 95 ? 24.541 -11.318 -39.754 1.00 90.12 95 ALA A N 1
ATOM 707 C CA . ALA A 1 95 ? 23.098 -11.151 -39.828 1.00 90.12 95 ALA A CA 1
ATOM 708 C C . ALA A 1 95 ? 22.367 -12.456 -39.485 1.00 90.12 95 ALA A C 1
ATOM 710 O O . ALA A 1 95 ? 21.522 -12.466 -38.587 1.00 90.12 95 ALA A O 1
ATOM 711 N N . SER A 1 96 ? 22.766 -13.577 -40.100 1.00 91.62 96 SER A N 1
ATOM 712 C CA . SER A 1 96 ? 22.200 -14.900 -39.813 1.00 91.62 96 SER A CA 1
ATOM 713 C C . SER A 1 96 ? 22.393 -15.311 -38.352 1.00 91.62 96 SER A C 1
ATOM 715 O O . SER A 1 96 ? 21.465 -15.829 -37.732 1.00 91.62 96 SER A O 1
ATOM 717 N N . ARG A 1 97 ? 23.564 -15.041 -37.749 1.00 93.06 97 ARG A N 1
ATOM 718 C CA . ARG A 1 97 ? 23.804 -15.360 -36.327 1.00 93.06 97 ARG A CA 1
ATOM 719 C C . ARG A 1 97 ? 22.868 -14.594 -35.393 1.00 93.06 97 ARG A C 1
ATOM 721 O O . ARG A 1 97 ? 22.378 -15.169 -34.420 1.00 93.06 97 ARG A O 1
ATOM 728 N N . ARG A 1 98 ? 22.620 -13.315 -35.676 1.00 92.50 98 ARG A N 1
ATOM 729 C CA . ARG A 1 98 ? 21.717 -12.456 -34.894 1.00 92.50 98 ARG A CA 1
ATOM 730 C C . ARG A 1 98 ? 20.253 -12.848 -35.073 1.00 92.50 98 ARG A C 1
ATOM 732 O O . ARG A 1 98 ? 19.539 -12.923 -34.077 1.00 92.50 98 ARG A O 1
ATOM 739 N N . ALA A 1 99 ? 19.836 -13.166 -36.298 1.00 90.19 99 ALA A N 1
ATOM 740 C CA . ALA A 1 99 ? 18.498 -13.682 -36.577 1.00 90.19 99 ALA A CA 1
ATOM 741 C C . ALA A 1 99 ? 18.233 -14.987 -35.810 1.00 90.19 99 ALA A C 1
ATOM 743 O O . ALA A 1 99 ? 17.301 -15.051 -35.012 1.00 90.19 99 ALA A O 1
ATOM 744 N N . ALA A 1 100 ? 19.138 -15.966 -35.910 1.00 92.56 100 ALA A N 1
ATOM 745 C CA . ALA A 1 100 ? 19.021 -17.231 -35.182 1.00 92.56 100 ALA A CA 1
ATOM 746 C C . ALA A 1 100 ? 19.046 -17.051 -33.650 1.00 92.56 100 ALA A C 1
ATOM 748 O O . ALA A 1 100 ? 18.402 -17.796 -32.912 1.00 92.56 100 ALA A O 1
ATOM 749 N N . ALA A 1 101 ? 19.798 -16.073 -33.128 1.00 90.56 101 ALA A N 1
ATOM 750 C CA . ALA A 1 101 ? 19.779 -15.751 -31.700 1.00 90.56 101 ALA A CA 1
ATOM 751 C C . ALA A 1 101 ? 18.424 -15.175 -31.257 1.00 90.56 101 ALA A C 1
ATOM 753 O O . ALA A 1 101 ? 17.911 -15.583 -30.215 1.00 90.56 101 ALA A O 1
ATOM 754 N N . SER A 1 102 ? 17.842 -14.289 -32.067 1.00 90.25 102 SER A N 1
ATOM 755 C CA . SER A 1 102 ? 16.510 -13.723 -31.849 1.00 90.25 102 SER A CA 1
ATOM 756 C C . SER A 1 102 ? 15.426 -14.803 -31.881 1.00 90.25 102 SER A C 1
ATOM 758 O O . SER A 1 102 ? 14.590 -14.862 -30.983 1.00 90.25 102 SER A O 1
ATOM 760 N N . GLU A 1 103 ? 15.472 -15.706 -32.862 1.00 89.00 103 GLU A N 1
ATOM 761 C CA . GLU A 1 103 ? 14.545 -16.840 -32.965 1.00 89.00 103 GLU A CA 1
ATOM 762 C C . GLU A 1 103 ? 14.636 -17.765 -31.750 1.00 89.00 103 GLU A C 1
ATOM 764 O O . GLU A 1 103 ? 13.615 -18.131 -31.176 1.00 89.00 103 GLU A O 1
ATOM 769 N N . ARG A 1 104 ? 15.849 -18.090 -31.284 1.00 89.50 104 ARG A N 1
ATOM 770 C CA . ARG A 1 104 ? 16.034 -18.874 -30.051 1.00 89.50 104 ARG A CA 1
ATOM 771 C C . ARG A 1 104 ? 15.481 -18.164 -28.819 1.00 89.50 104 ARG A C 1
ATOM 773 O O . ARG A 1 104 ? 14.929 -18.824 -27.941 1.00 89.50 104 ARG A O 1
ATOM 780 N N . ALA A 1 105 ? 15.642 -16.844 -28.726 1.00 85.25 105 ALA A N 1
ATOM 781 C CA . ALA A 1 105 ? 15.063 -16.064 -27.637 1.00 85.25 105 ALA A CA 1
ATOM 782 C C . ALA A 1 105 ? 13.527 -16.112 -27.679 1.00 85.25 105 ALA A C 1
ATOM 784 O O . ALA A 1 105 ? 12.897 -16.333 -26.646 1.00 85.25 105 ALA A O 1
ATOM 785 N N . LEU A 1 106 ? 12.933 -15.999 -28.869 1.00 81.75 106 LEU A N 1
ATOM 786 C CA . LEU A 1 106 ? 11.488 -16.095 -29.065 1.00 81.75 106 LEU A CA 1
ATOM 787 C C . LEU A 1 106 ? 10.954 -17.506 -28.770 1.00 81.75 106 LEU A C 1
ATOM 789 O O . LEU A 1 106 ? 9.947 -17.651 -28.084 1.00 81.75 106 LEU A O 1
ATOM 793 N N . ALA A 1 107 ? 11.662 -18.554 -29.196 1.00 84.69 107 ALA A N 1
ATOM 794 C CA . ALA A 1 107 ? 11.299 -19.945 -28.927 1.00 84.69 107 ALA A CA 1
ATOM 795 C C . ALA A 1 107 ? 11.275 -20.270 -27.423 1.00 84.69 107 ALA A C 1
ATOM 797 O O . ALA A 1 107 ? 10.442 -21.052 -26.976 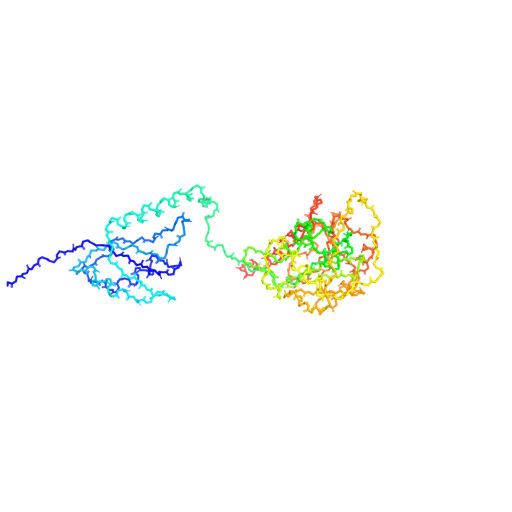1.00 84.69 107 ALA A O 1
ATOM 798 N N . ARG A 1 108 ? 12.135 -19.628 -26.618 1.00 80.56 108 ARG A N 1
ATOM 799 C CA . ARG A 1 108 ? 12.092 -19.732 -25.146 1.00 80.56 108 ARG A CA 1
ATOM 800 C C . ARG A 1 108 ? 10.854 -19.076 -24.538 1.00 80.56 108 ARG A C 1
ATOM 802 O O . ARG A 1 108 ? 10.428 -19.494 -23.467 1.00 80.56 108 ARG A O 1
ATOM 809 N N . LEU A 1 109 ? 10.300 -18.056 -25.196 1.00 72.44 109 LEU A N 1
ATOM 810 C CA . LEU A 1 109 ? 9.060 -17.407 -24.777 1.00 72.44 109 LEU A CA 1
ATOM 811 C C . LEU A 1 109 ? 7.805 -18.097 -25.314 1.00 72.44 109 LEU A C 1
ATOM 813 O O . LEU A 1 109 ? 6.747 -17.876 -24.747 1.00 72.44 109 LEU A O 1
ATOM 817 N N . ALA A 1 110 ? 7.887 -18.931 -26.352 1.00 70.31 110 ALA A N 1
ATOM 818 C CA . ALA A 1 110 ? 6.724 -19.614 -26.926 1.00 70.31 110 ALA A CA 1
ATOM 819 C C . ALA A 1 110 ? 5.850 -20.388 -25.903 1.00 70.31 110 ALA A C 1
ATOM 821 O O . ALA A 1 110 ? 4.629 -20.291 -26.006 1.00 70.31 110 ALA A O 1
ATOM 822 N N . PRO 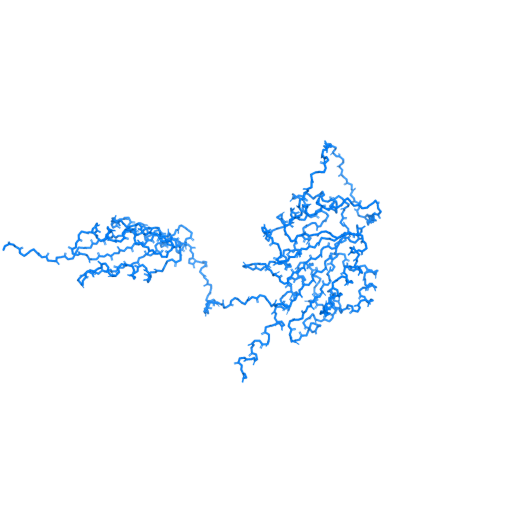A 1 111 ? 6.398 -21.071 -24.872 1.00 70.19 111 PRO A N 1
ATOM 823 C CA . PRO A 1 111 ? 5.591 -21.698 -23.816 1.00 70.19 111 PRO A CA 1
ATOM 824 C C . PRO A 1 111 ? 5.007 -20.692 -22.808 1.00 70.19 111 PRO A C 1
ATOM 826 O O . PRO A 1 111 ? 4.096 -21.026 -22.058 1.00 70.19 111 PRO A O 1
ATOM 829 N N . LEU A 1 112 ? 5.559 -19.477 -22.766 1.00 65.50 112 LEU A N 1
ATOM 830 C CA . LEU A 1 112 ? 5.143 -18.355 -21.918 1.00 65.50 112 LEU A CA 1
ATOM 831 C C . LEU A 1 112 ? 4.303 -17.331 -22.697 1.00 65.50 112 LEU A C 1
ATOM 833 O O . LEU A 1 112 ? 3.971 -16.273 -22.157 1.00 65.50 112 LEU A O 1
ATOM 837 N N . ALA A 1 113 ? 4.004 -17.611 -23.971 1.00 58.44 113 ALA A N 1
ATOM 838 C CA . ALA A 1 113 ? 3.215 -16.734 -24.813 1.00 58.44 113 ALA A CA 1
ATOM 839 C C . ALA A 1 113 ? 1.843 -16.521 -24.157 1.00 58.44 113 ALA A C 1
ATOM 841 O O . ALA A 1 113 ? 1.291 -17.459 -23.572 1.00 58.44 113 ALA A O 1
ATOM 842 N N . PRO A 1 114 ? 1.299 -15.291 -24.205 1.00 54.53 114 PRO A N 1
ATOM 843 C CA . PRO A 1 114 ? 0.031 -14.985 -23.565 1.00 54.53 114 PRO A CA 1
ATOM 844 C C . PRO A 1 114 ? -1.027 -15.968 -24.057 1.00 54.53 114 PRO A C 1
ATOM 846 O O . PRO A 1 114 ? -1.191 -16.172 -25.261 1.00 54.53 114 PRO A O 1
ATOM 849 N N . GLN A 1 115 ? -1.725 -16.598 -23.113 1.00 53.34 115 GLN A N 1
ATOM 850 C CA . GLN A 1 115 ? -2.827 -17.484 -23.449 1.00 53.34 115 GLN A CA 1
ATOM 851 C C . GLN A 1 115 ? -3.862 -16.728 -24.305 1.00 53.34 115 GLN A C 1
ATOM 853 O O . GLN A 1 115 ? -4.055 -15.524 -24.098 1.00 53.34 115 GLN A O 1
ATOM 858 N N . PRO A 1 116 ? -4.565 -17.410 -25.229 1.00 51.53 116 PRO A N 1
ATOM 859 C CA . PRO A 1 116 ? -5.531 -16.810 -26.161 1.00 51.53 116 PRO A CA 1
ATOM 860 C C . PRO A 1 116 ? -6.679 -16.017 -25.503 1.00 51.53 116 PRO A C 1
ATOM 862 O O . PRO A 1 116 ? -7.429 -15.338 -26.196 1.00 51.53 116 PRO A O 1
ATOM 865 N N . PHE A 1 117 ? -6.794 -16.029 -24.171 1.00 50.78 117 PHE A N 1
ATOM 866 C CA . PHE A 1 117 ? -7.694 -15.157 -23.413 1.00 50.78 117 PHE A CA 1
ATOM 867 C C . PHE A 1 117 ? -7.336 -13.658 -23.492 1.00 50.78 117 PHE A C 1
ATOM 869 O O . PHE A 1 117 ? -8.194 -12.815 -23.248 1.00 50.78 117 PHE A O 1
ATOM 876 N N . VAL A 1 118 ? -6.100 -13.298 -23.867 1.00 50.19 118 VAL A N 1
ATOM 877 C CA . VAL A 1 118 ? -5.643 -11.898 -24.026 1.00 50.19 118 VAL A CA 1
ATOM 878 C C . VAL A 1 118 ? -5.756 -11.450 -25.491 1.00 50.19 118 VAL A C 1
ATOM 880 O O . VAL A 1 118 ? -4.876 -10.809 -26.054 1.00 50.19 118 VAL A O 1
ATOM 883 N N . GLY A 1 119 ? -6.849 -11.830 -26.147 1.00 44.97 119 GLY A N 1
ATOM 884 C CA . GLY A 1 119 ? -7.198 -11.400 -27.497 1.00 44.97 119 GLY A CA 1
ATOM 885 C C . GLY A 1 119 ? -8.112 -10.179 -27.488 1.00 44.97 119 GLY A C 1
ATOM 886 O O . GLY A 1 119 ? -9.204 -10.252 -28.034 1.00 44.97 119 GLY A O 1
ATOM 887 N N . ARG A 1 120 ? -7.726 -9.069 -26.849 1.00 44.25 120 ARG A N 1
ATOM 888 C CA . ARG A 1 120 ? -8.413 -7.774 -27.015 1.00 44.25 120 ARG A CA 1
ATOM 889 C C . ARG A 1 120 ? -7.399 -6.634 -26.997 1.00 44.25 120 ARG A C 1
ATOM 891 O O . ARG A 1 120 ? -6.349 -6.749 -26.367 1.00 44.25 120 ARG A O 1
ATOM 898 N N . ALA A 1 121 ? -7.719 -5.574 -27.745 1.00 52.06 121 ALA A N 1
ATOM 899 C CA . ALA A 1 121 ? -6.984 -4.311 -27.846 1.00 52.06 121 ALA A CA 1
ATOM 900 C C . ALA A 1 121 ? -6.356 -3.903 -26.505 1.00 52.06 121 ALA A C 1
ATOM 902 O O . ALA A 1 121 ? -6.962 -4.172 -25.470 1.00 52.06 121 ALA A O 1
ATOM 903 N N . ARG A 1 122 ? -5.167 -3.264 -26.525 1.00 48.81 122 ARG A N 1
ATOM 904 C CA . ARG A 1 122 ? -4.481 -2.736 -25.324 1.00 48.81 122 ARG A CA 1
ATOM 905 C C . ARG A 1 122 ? -5.529 -2.225 -24.337 1.00 48.81 122 ARG A C 1
ATOM 907 O O . ARG A 1 122 ? -6.139 -1.193 -24.605 1.00 48.81 122 ARG A O 1
ATOM 914 N N . ALA A 1 123 ? -5.761 -2.978 -23.260 1.00 53.28 123 ALA A N 1
ATOM 915 C CA . ALA A 1 123 ? -6.815 -2.652 -22.316 1.00 53.28 123 ALA A CA 1
ATOM 916 C C . ALA A 1 123 ? -6.593 -1.214 -21.845 1.00 53.28 123 ALA A C 1
ATOM 918 O O . ALA A 1 123 ? -5.485 -0.871 -21.411 1.00 53.28 123 ALA A O 1
ATOM 919 N N . HIS A 1 124 ? -7.616 -0.370 -21.998 1.00 56.59 124 HIS A N 1
ATOM 920 C CA . HIS A 1 124 ? -7.623 0.944 -21.377 1.00 56.59 124 HIS A CA 1
ATOM 921 C C . HIS A 1 124 ? -7.335 0.729 -19.889 1.00 56.59 124 HIS A C 1
ATOM 923 O O . HIS A 1 124 ? -7.951 -0.126 -19.256 1.00 56.59 124 HIS A O 1
ATOM 929 N N . ARG A 1 125 ? -6.321 1.419 -19.363 1.00 62.69 125 ARG A N 1
ATOM 930 C CA . ARG A 1 125 ? -5.931 1.319 -17.956 1.00 62.69 125 ARG A CA 1
ATOM 931 C C . ARG A 1 125 ? -6.593 2.486 -17.235 1.00 62.69 125 ARG A C 1
ATOM 933 O O . ARG A 1 125 ? -6.010 3.572 -17.267 1.00 62.69 125 ARG A O 1
ATOM 940 N N . PRO A 1 126 ? -7.791 2.307 -16.653 1.00 66.94 126 PRO A N 1
ATOM 941 C CA . PRO A 1 126 ? -8.435 3.386 -15.928 1.00 66.94 126 PRO A CA 1
ATOM 942 C C . PRO A 1 126 ? -7.547 3.810 -14.758 1.00 66.94 126 PRO A C 1
ATOM 944 O O . PRO A 1 126 ? -6.887 2.985 -14.114 1.00 66.94 126 PRO A O 1
ATOM 947 N N . ALA A 1 127 ? -7.500 5.114 -14.506 1.00 67.44 127 ALA A N 1
ATOM 948 C CA . ALA A 1 127 ? -6.952 5.619 -13.259 1.00 67.44 127 ALA A CA 1
ATOM 949 C C . ALA A 1 127 ? -7.908 5.247 -12.112 1.00 67.44 127 ALA A C 1
ATOM 951 O O . ALA A 1 127 ? -9.117 5.174 -12.339 1.00 67.44 127 ALA A O 1
ATOM 952 N N . PRO A 1 128 ? -7.403 5.027 -10.886 1.00 69.56 128 PRO A N 1
ATOM 953 C CA . PRO A 1 128 ? -8.282 4.893 -9.735 1.00 69.56 128 PRO A CA 1
ATOM 954 C C . PRO A 1 128 ? -9.150 6.158 -9.588 1.00 69.56 128 PRO A C 1
ATOM 956 O O . PRO A 1 128 ? -8.666 7.259 -9.881 1.00 69.56 128 PRO A O 1
ATOM 959 N N . PRO A 1 129 ? -10.410 6.018 -9.149 1.00 71.50 129 PRO A N 1
ATOM 960 C CA . PRO A 1 129 ? -11.343 7.134 -9.047 1.00 71.50 129 PRO A CA 1
ATOM 961 C C . PRO A 1 129 ? -10.891 8.165 -8.006 1.00 71.50 129 PRO A C 1
ATOM 963 O O . PRO A 1 129 ? -10.041 7.891 -7.154 1.00 71.50 129 PRO A O 1
ATOM 966 N N . ARG A 1 130 ? -11.443 9.380 -8.106 1.00 69.38 130 ARG A N 1
ATOM 967 C CA . ARG A 1 130 ? -10.954 10.565 -7.379 1.00 69.38 130 ARG A CA 1
ATOM 968 C C . ARG A 1 130 ? -11.370 10.642 -5.907 1.00 69.38 130 ARG A C 1
ATOM 970 O O . ARG A 1 130 ? -10.714 11.374 -5.172 1.00 69.38 130 ARG A O 1
ATOM 977 N N . GLY A 1 131 ? -12.405 9.909 -5.488 1.00 78.56 131 GLY A N 1
ATOM 978 C CA . GLY A 1 131 ? -12.887 9.915 -4.102 1.00 78.56 131 GLY A CA 1
ATOM 979 C C . GLY A 1 131 ? -11.766 9.577 -3.115 1.00 78.56 131 GLY A C 1
ATOM 980 O O . GLY A 1 131 ? -11.020 8.612 -3.321 1.00 78.56 131 GLY A O 1
ATOM 981 N N . THR A 1 132 ? -11.615 10.392 -2.070 1.00 87.88 132 THR A N 1
ATOM 982 C CA . THR A 1 132 ? -10.561 10.207 -1.068 1.00 87.88 132 THR A CA 1
ATOM 983 C C . THR A 1 132 ? -10.837 8.978 -0.210 1.00 87.88 132 THR A C 1
ATOM 985 O O . THR A 1 132 ? -11.976 8.653 0.126 1.00 87.88 132 THR A O 1
ATOM 988 N N . ARG A 1 133 ? -9.771 8.250 0.119 1.00 92.88 133 ARG A N 1
ATOM 989 C CA . ARG A 1 133 ? -9.843 6.999 0.876 1.00 92.88 133 ARG A CA 1
ATOM 990 C C . ARG A 1 133 ? -8.910 7.090 2.060 1.00 92.88 133 ARG A C 1
ATOM 992 O O . ARG A 1 133 ? -7.694 7.017 1.890 1.00 92.88 133 ARG A O 1
ATOM 999 N N . ASP A 1 134 ? -9.485 7.225 3.239 1.00 95.75 134 ASP A N 1
ATOM 1000 C CA . ASP A 1 134 ? -8.761 7.204 4.497 1.00 95.75 134 ASP A CA 1
ATOM 1001 C C . ASP A 1 134 ? -8.878 5.830 5.130 1.00 95.75 134 ASP A C 1
ATOM 1003 O O . ASP A 1 134 ? -9.956 5.390 5.513 1.00 95.75 134 ASP A O 1
ATOM 1007 N N . LEU A 1 135 ? -7.756 5.132 5.228 1.00 98.12 135 LEU A N 1
ATOM 1008 C CA . LEU A 1 135 ? -7.679 3.801 5.810 1.00 98.12 135 LEU A CA 1
ATOM 1009 C C . LEU A 1 135 ? -7.060 3.924 7.203 1.00 98.12 135 LEU A C 1
ATOM 1011 O O . LEU A 1 135 ? -5.883 4.258 7.320 1.00 98.12 135 LEU A O 1
ATOM 1015 N N . LEU A 1 136 ? -7.822 3.657 8.259 1.00 98.38 136 LEU A N 1
ATOM 1016 C CA . LEU A 1 136 ? -7.340 3.639 9.638 1.00 98.38 136 LEU A CA 1
ATOM 1017 C C . LEU A 1 136 ? -7.194 2.191 10.111 1.00 98.38 136 LEU A C 1
ATOM 1019 O O . LEU A 1 136 ? -8.186 1.488 10.278 1.00 98.38 136 LEU A O 1
ATOM 1023 N N . VAL A 1 137 ? -5.959 1.749 10.337 1.00 98.44 137 VAL A N 1
ATOM 1024 C CA . VAL A 1 137 ? -5.642 0.398 10.812 1.00 98.44 137 VAL A CA 1
ATOM 1025 C C . VAL A 1 137 ? -5.246 0.451 12.284 1.00 98.44 137 VAL A C 1
ATOM 1027 O O . VAL A 1 137 ? -4.261 1.104 12.632 1.00 98.44 137 VAL A O 1
ATOM 1030 N N . LEU A 1 138 ? -5.988 -0.250 13.137 1.00 97.81 138 LEU A N 1
ATOM 1031 C CA . LEU A 1 138 ? -5.667 -0.424 14.554 1.00 97.81 138 LEU A CA 1
ATOM 1032 C C . LEU A 1 138 ? -4.616 -1.520 14.709 1.00 97.81 138 LEU A C 1
ATOM 1034 O O . LEU A 1 138 ? -4.844 -2.648 14.287 1.00 97.81 138 LEU A O 1
ATOM 1038 N N . CYS A 1 139 ? -3.462 -1.186 15.279 1.00 96.81 139 CYS A N 1
ATOM 1039 C CA . CYS A 1 139 ? -2.327 -2.090 15.442 1.00 96.81 139 CYS A CA 1
ATOM 1040 C C . CYS A 1 139 ? -2.033 -2.273 16.936 1.00 96.81 139 CYS A C 1
ATOM 1042 O O . CYS A 1 139 ? -1.285 -1.492 17.527 1.00 96.81 139 CYS A O 1
ATOM 1044 N N . HIS A 1 140 ? -2.622 -3.308 17.525 1.00 94.62 140 HIS A N 1
ATOM 1045 C CA . HIS A 1 140 ? -2.516 -3.661 18.934 1.00 94.62 140 HIS A CA 1
ATOM 1046 C C . HIS A 1 140 ? -1.245 -4.449 19.246 1.00 94.62 140 HIS A C 1
ATOM 1048 O O . HIS A 1 140 ? -0.620 -5.075 18.382 1.00 94.62 140 HIS A O 1
ATOM 1054 N N . GLY A 1 141 ? -0.871 -4.459 20.525 1.00 92.38 141 GLY A N 1
ATOM 1055 C CA . GLY A 1 141 ? 0.210 -5.292 21.047 1.00 92.38 141 GLY A CA 1
ATOM 1056 C C . GLY A 1 141 ? 1.584 -4.956 20.465 1.00 92.38 141 GLY A C 1
ATOM 1057 O O . GLY A 1 141 ? 2.498 -5.782 20.519 1.00 92.38 141 GLY A O 1
ATOM 1058 N N . VAL A 1 142 ? 1.755 -3.761 19.891 1.00 94.69 142 VAL A N 1
ATOM 1059 C CA . VAL A 1 142 ? 3.045 -3.316 19.358 1.00 94.69 142 VAL A CA 1
ATOM 1060 C C . VAL A 1 142 ? 3.990 -3.035 20.535 1.00 94.69 142 VAL A C 1
ATOM 1062 O O . VAL A 1 142 ? 3.663 -2.213 21.386 1.00 94.69 142 VAL A O 1
ATOM 1065 N N . PRO A 1 143 ? 5.172 -3.673 20.630 1.00 94.88 143 PRO A N 1
ATOM 1066 C CA . PRO A 1 143 ? 6.097 -3.448 21.738 1.00 94.88 143 PRO A CA 1
ATOM 1067 C C . PRO A 1 143 ? 6.622 -2.009 21.785 1.00 94.88 143 PRO A C 1
ATOM 1069 O O . PRO A 1 143 ? 6.889 -1.413 20.737 1.00 94.88 143 PRO A O 1
ATOM 1072 N N . ARG A 1 144 ? 6.910 -1.489 22.989 1.00 94.06 144 ARG A N 1
ATOM 1073 C CA . ARG A 1 144 ? 7.445 -0.124 23.190 1.00 94.06 144 ARG A CA 1
ATOM 1074 C C . ARG A 1 144 ? 8.649 0.175 22.303 1.00 94.06 144 ARG A C 1
ATOM 1076 O O . ARG A 1 144 ? 8.727 1.240 21.700 1.00 94.06 144 ARG A O 1
ATOM 1083 N N . ARG A 1 145 ? 9.577 -0.784 22.200 1.00 93.94 145 ARG A N 1
ATOM 1084 C CA . ARG A 1 145 ? 10.778 -0.676 21.354 1.00 93.94 145 ARG A CA 1
ATOM 1085 C C . ARG A 1 145 ? 10.421 -0.386 19.893 1.00 93.94 145 ARG A C 1
ATOM 1087 O O . ARG A 1 145 ? 11.032 0.484 19.287 1.00 93.94 145 ARG A O 1
ATOM 1094 N N . VAL A 1 146 ? 9.398 -1.052 19.353 1.00 95.56 146 VAL A N 1
ATOM 1095 C CA . VAL A 1 146 ? 8.953 -0.873 17.966 1.00 95.56 146 VAL A CA 1
ATOM 1096 C C . VAL A 1 146 ? 8.290 0.487 17.816 1.00 95.56 146 VAL A C 1
ATOM 1098 O O . VAL A 1 146 ? 8.684 1.229 16.926 1.00 95.56 146 VAL A O 1
ATOM 1101 N N . ALA A 1 147 ? 7.382 0.863 18.723 1.00 95.31 147 ALA A N 1
ATOM 1102 C CA . ALA A 1 147 ? 6.727 2.176 18.722 1.00 95.31 147 ALA A CA 1
ATOM 1103 C C . ALA A 1 147 ? 7.710 3.359 18.901 1.00 95.31 147 ALA A C 1
ATOM 1105 O O . ALA A 1 147 ? 7.432 4.479 18.465 1.00 95.31 147 ALA A O 1
ATOM 1106 N N . ALA A 1 148 ? 8.874 3.110 19.510 1.00 94.62 148 ALA A N 1
ATOM 1107 C CA . ALA A 1 148 ? 9.990 4.051 19.627 1.00 94.62 148 ALA A CA 1
ATOM 1108 C C . ALA A 1 148 ? 10.952 4.035 18.418 1.00 94.62 148 ALA A C 1
ATOM 1110 O O . ALA A 1 148 ? 11.932 4.774 18.410 1.00 94.62 148 ALA A O 1
ATOM 1111 N N . GLY A 1 149 ? 10.708 3.195 17.407 1.00 94.50 149 GLY A N 1
ATOM 1112 C CA . GLY A 1 149 ? 11.511 3.121 16.184 1.00 94.50 149 GLY A CA 1
ATOM 1113 C C . GLY A 1 149 ? 12.655 2.101 16.199 1.00 94.50 149 GLY A C 1
ATOM 1114 O O . GLY A 1 149 ? 13.401 2.023 15.225 1.00 94.50 149 GLY A O 1
ATOM 1115 N N . ALA A 1 150 ? 12.794 1.267 17.233 1.00 93.56 150 ALA A N 1
ATOM 1116 C CA . ALA A 1 150 ? 13.756 0.160 17.259 1.00 93.56 150 ALA A CA 1
ATOM 1117 C C . ALA A 1 150 ? 13.227 -1.055 16.467 1.00 93.56 150 ALA A C 1
ATOM 1119 O O . ALA A 1 150 ? 12.895 -2.104 17.021 1.00 93.56 150 ALA A O 1
ATOM 1120 N N . VAL A 1 151 ? 13.119 -0.884 15.147 1.00 94.69 151 VAL A N 1
ATOM 1121 C CA . VAL A 1 151 ? 12.651 -1.907 14.201 1.00 94.69 151 VAL A CA 1
ATOM 1122 C C . VAL A 1 151 ? 13.832 -2.695 13.637 1.00 94.69 151 VAL A C 1
ATOM 1124 O O . VAL A 1 151 ? 14.736 -2.128 13.013 1.00 94.69 151 VAL A O 1
ATOM 1127 N N . ARG A 1 152 ? 13.781 -4.019 13.794 1.00 94.12 152 ARG A N 1
ATOM 1128 C CA . ARG A 1 152 ? 14.712 -4.971 13.179 1.00 94.12 152 ARG A CA 1
ATOM 1129 C C . ARG A 1 152 ? 14.199 -5.396 11.803 1.00 94.12 152 ARG A C 1
ATOM 1131 O O . ARG A 1 152 ? 13.193 -6.087 11.697 1.00 94.12 152 ARG A O 1
ATOM 1138 N N . LEU A 1 153 ? 14.875 -4.967 10.736 1.00 94.38 153 LEU A N 1
ATOM 1139 C CA . LEU A 1 153 ? 14.442 -5.233 9.352 1.00 94.38 153 LEU A CA 1
ATOM 1140 C C . LEU A 1 153 ? 14.580 -6.702 8.926 1.00 94.38 153 LEU A C 1
ATOM 1142 O O . LEU A 1 153 ? 14.048 -7.103 7.893 1.00 94.38 153 LEU A O 1
ATOM 1146 N N . ASP A 1 154 ? 15.385 -7.464 9.653 1.00 93.75 154 ASP A N 1
ATOM 1147 C CA . ASP A 1 154 ? 15.582 -8.907 9.532 1.00 93.75 154 ASP A CA 1
ATOM 1148 C C . ASP A 1 154 ? 14.491 -9.719 10.254 1.00 93.75 154 ASP A C 1
ATOM 1150 O O . ASP A 1 154 ? 14.340 -10.903 9.972 1.00 93.75 154 ASP A O 1
ATOM 1154 N N . GLU A 1 155 ? 13.684 -9.086 11.115 1.00 93.44 155 GLU A N 1
ATOM 1155 C CA . GLU A 1 155 ? 12.652 -9.733 11.938 1.00 93.44 155 GLU A CA 1
ATOM 1156 C C . GLU A 1 155 ? 11.342 -8.920 11.965 1.00 93.44 155 GLU A C 1
ATOM 1158 O O . GLU A 1 155 ? 10.779 -8.641 13.021 1.00 93.44 155 GLU A O 1
ATOM 1163 N N . LEU A 1 156 ? 10.822 -8.539 10.793 1.00 93.75 156 LEU A N 1
ATOM 1164 C CA . LEU A 1 156 ? 9.583 -7.748 10.680 1.00 93.75 156 LEU A CA 1
ATOM 1165 C C . LEU A 1 156 ? 8.345 -8.346 11.384 1.00 93.75 156 LEU A C 1
ATOM 1167 O O . LEU A 1 156 ? 7.527 -7.564 11.872 1.00 93.75 156 LEU A O 1
ATOM 1171 N N . PRO A 1 157 ? 8.167 -9.680 11.481 1.00 93.50 157 PRO A N 1
ATOM 1172 C CA . PRO A 1 157 ? 7.058 -10.243 12.251 1.00 93.50 157 PRO A CA 1
ATOM 1173 C C . PRO A 1 157 ? 7.085 -9.865 13.738 1.00 93.50 157 PRO A C 1
ATOM 1175 O O . PRO A 1 157 ? 6.039 -9.849 14.394 1.00 93.50 157 PRO A O 1
ATOM 1178 N N . HIS A 1 158 ? 8.261 -9.524 14.277 1.00 87.12 158 HIS A N 1
ATOM 1179 C CA . HIS A 1 158 ? 8.397 -9.092 15.661 1.00 87.12 158 HIS A CA 1
ATOM 1180 C C . HIS A 1 158 ? 7.730 -7.736 15.870 1.00 87.12 158 HIS A C 1
ATOM 1182 O O . HIS A 1 158 ? 8.072 -6.744 15.227 1.00 87.12 158 HIS A O 1
ATOM 1188 N N . GLY A 1 159 ? 6.751 -7.685 16.771 1.00 85.12 159 GLY A N 1
ATOM 1189 C CA . GLY A 1 159 ? 5.926 -6.491 16.955 1.00 85.12 159 GLY A CA 1
ATOM 1190 C C . GLY A 1 159 ? 5.060 -6.127 15.745 1.00 85.12 159 GLY A C 1
ATOM 1191 O O . GLY A 1 159 ? 4.654 -4.974 15.626 1.00 85.12 159 GLY A O 1
ATOM 1192 N N . ARG A 1 160 ? 4.780 -7.101 14.863 1.00 92.44 160 ARG A N 1
ATOM 1193 C CA . ARG A 1 160 ? 3.815 -7.007 13.752 1.00 92.44 160 ARG A CA 1
ATOM 1194 C C . ARG A 1 160 ? 4.110 -5.906 12.728 1.00 92.44 160 ARG A C 1
ATOM 1196 O O . ARG A 1 160 ? 3.201 -5.375 12.085 1.00 92.44 160 ARG A O 1
ATOM 1203 N N . VAL A 1 161 ? 5.389 -5.585 12.528 1.00 96.50 161 VAL A N 1
ATOM 1204 C CA . VAL A 1 161 ? 5.820 -4.635 11.490 1.00 96.50 161 VAL A CA 1
ATOM 1205 C C . VAL A 1 161 ? 5.523 -5.174 10.090 1.00 96.50 161 VAL A C 1
ATOM 1207 O O . VAL A 1 161 ? 5.183 -4.399 9.200 1.00 96.50 161 VAL A O 1
ATOM 1210 N N . ASP A 1 162 ? 5.555 -6.493 9.905 1.00 96.69 162 ASP A N 1
ATOM 1211 C CA . ASP A 1 162 ? 5.114 -7.181 8.687 1.00 96.69 162 ASP A CA 1
ATOM 1212 C C . ASP A 1 162 ? 3.645 -6.868 8.334 1.00 96.69 162 ASP A C 1
ATOM 1214 O O . ASP A 1 162 ? 3.320 -6.602 7.177 1.00 96.69 162 ASP A O 1
ATOM 1218 N N . LEU A 1 163 ? 2.740 -6.854 9.323 1.00 96.94 163 LEU A N 1
ATOM 1219 C CA . LEU A 1 163 ? 1.331 -6.505 9.124 1.00 96.94 163 LEU A CA 1
ATOM 1220 C C . LEU A 1 163 ? 1.206 -5.044 8.704 1.00 96.94 163 LEU A C 1
ATOM 1222 O O . LEU A 1 163 ? 0.574 -4.758 7.688 1.00 96.94 163 LEU A O 1
ATOM 1226 N N . MET A 1 164 ? 1.844 -4.137 9.446 1.00 98.12 164 MET A N 1
ATOM 1227 C CA . MET A 1 164 ? 1.840 -2.705 9.141 1.00 98.12 164 MET A CA 1
ATOM 1228 C C . MET A 1 164 ? 2.360 -2.437 7.723 1.00 98.12 164 MET A C 1
ATOM 1230 O O . MET A 1 164 ? 1.735 -1.705 6.952 1.00 98.12 164 MET A O 1
ATOM 1234 N N . ALA A 1 165 ? 3.459 -3.091 7.343 1.00 98.06 165 ALA A N 1
ATOM 1235 C CA . ALA A 1 165 ? 4.049 -2.962 6.021 1.00 98.06 165 ALA A CA 1
ATOM 1236 C C . ALA A 1 165 ? 3.126 -3.494 4.913 1.00 98.06 165 ALA A C 1
ATOM 1238 O O . ALA A 1 165 ? 2.948 -2.829 3.890 1.00 98.06 165 ALA A O 1
ATOM 1239 N N . ARG A 1 166 ? 2.481 -4.650 5.124 1.00 98.50 166 ARG A N 1
ATOM 1240 C CA . ARG A 1 166 ? 1.495 -5.204 4.183 1.00 98.50 166 ARG A CA 1
ATOM 1241 C C . ARG A 1 166 ? 0.260 -4.317 4.042 1.00 98.50 166 ARG A C 1
ATOM 1243 O O . ARG A 1 166 ? -0.235 -4.174 2.927 1.00 98.50 166 ARG A O 1
ATOM 1250 N N . CYS A 1 167 ? -0.214 -3.700 5.123 1.00 98.50 167 CYS A N 1
ATOM 1251 C CA . CYS A 1 167 ? -1.333 -2.758 5.077 1.00 98.50 167 CYS A CA 1
ATOM 1252 C C . CYS A 1 167 ? -0.982 -1.499 4.275 1.00 98.50 167 CYS A C 1
ATOM 1254 O O . CYS A 1 167 ? -1.739 -1.116 3.387 1.00 98.50 167 CYS A O 1
ATOM 1256 N N . VAL A 1 168 ? 0.193 -0.902 4.509 1.00 98.44 168 VAL A N 1
ATOM 1257 C CA . VAL A 1 168 ? 0.675 0.243 3.715 1.00 98.44 168 VAL A CA 1
ATOM 1258 C C . VAL A 1 168 ? 0.854 -0.141 2.244 1.00 98.44 168 VAL A C 1
ATOM 1260 O O . VAL A 1 168 ? 0.479 0.624 1.356 1.00 98.44 168 VAL A O 1
ATOM 1263 N N . CYS A 1 169 ? 1.380 -1.338 1.972 1.00 98.25 169 CYS A N 1
ATOM 1264 C CA . CYS A 1 169 ? 1.531 -1.840 0.609 1.00 98.25 169 CYS A CA 1
ATOM 1265 C C . CYS A 1 169 ? 0.172 -1.942 -0.106 1.00 98.25 169 CYS A C 1
ATOM 1267 O O . CYS A 1 169 ? -0.008 -1.366 -1.181 1.00 98.25 169 CYS A O 1
ATOM 1269 N N . ALA A 1 170 ? -0.794 -2.612 0.530 1.00 98.19 170 ALA A N 1
ATOM 1270 C CA . ALA A 1 170 ? -2.147 -2.809 0.016 1.00 98.19 170 ALA A CA 1
ATOM 1271 C C . ALA A 1 170 ? -2.915 -1.493 -0.190 1.00 98.19 170 ALA A C 1
ATOM 1273 O O . ALA A 1 170 ? -3.671 -1.372 -1.151 1.00 98.19 170 ALA A O 1
ATOM 1274 N N . ALA A 1 171 ? -2.707 -0.517 0.696 1.00 97.69 171 ALA A N 1
ATOM 1275 C CA . ALA A 1 171 ? -3.362 0.788 0.658 1.00 97.69 171 ALA A CA 1
ATOM 1276 C C . ALA A 1 171 ? -2.889 1.671 -0.502 1.00 97.69 171 ALA A C 1
ATOM 1278 O O . ALA A 1 171 ? -3.655 2.443 -1.078 1.00 97.69 171 ALA A O 1
ATOM 1279 N N . LEU A 1 172 ? -1.596 1.616 -0.818 1.00 96.44 172 LEU A N 1
ATOM 1280 C CA . LEU A 1 172 ? -0.984 2.617 -1.683 1.00 96.44 172 LEU A CA 1
ATOM 1281 C C . LEU A 1 172 ? -0.739 2.114 -3.097 1.00 96.44 172 LEU A C 1
ATOM 1283 O O . LEU A 1 172 ? -0.892 2.891 -4.037 1.00 96.44 172 LEU A O 1
ATOM 1287 N N . PHE A 1 173 ? -0.342 0.859 -3.291 1.00 95.50 173 PHE A N 1
ATOM 1288 C CA . PHE A 1 173 ? 0.173 0.424 -4.586 1.00 95.50 173 PHE A CA 1
ATOM 1289 C C . PHE A 1 173 ? -0.879 -0.240 -5.477 1.00 95.50 173 PHE A C 1
ATOM 1291 O O . PHE A 1 173 ? -1.749 -0.986 -5.039 1.00 95.50 173 PHE A O 1
ATOM 1298 N N . TYR A 1 174 ? -0.729 -0.004 -6.777 1.00 91.19 174 TYR A N 1
ATOM 1299 C CA . TYR A 1 174 ? -1.287 -0.819 -7.854 1.00 91.19 174 TYR A CA 1
ATOM 1300 C C . TYR A 1 174 ? -0.188 -1.047 -8.903 1.00 91.19 174 TYR A C 1
ATOM 1302 O O . TYR A 1 174 ? 0.900 -0.479 -8.804 1.00 91.19 174 TYR A O 1
ATOM 1310 N N . SER A 1 175 ? -0.440 -1.867 -9.926 1.00 85.38 175 SER A N 1
ATOM 1311 C CA . SER A 1 175 ? 0.611 -2.396 -10.817 1.00 85.38 175 SER A CA 1
ATOM 1312 C C . SER A 1 175 ? 1.541 -1.355 -11.457 1.00 85.38 175 SER A C 1
ATOM 1314 O O . SER A 1 175 ? 2.678 -1.683 -11.790 1.00 85.38 175 SER A O 1
ATOM 1316 N N . HIS A 1 176 ? 1.080 -0.118 -11.659 1.00 81.81 176 HIS A N 1
ATOM 1317 C CA . HIS A 1 176 ? 1.844 0.926 -12.347 1.00 81.81 176 HIS A CA 1
ATOM 1318 C C . HIS A 1 176 ? 1.922 2.250 -11.586 1.00 81.81 176 HIS A C 1
ATOM 1320 O O . HIS A 1 176 ? 2.286 3.265 -12.176 1.00 81.81 176 HIS A O 1
ATOM 1326 N N . GLY A 1 177 ? 1.612 2.267 -10.289 1.00 89.00 177 GLY A N 1
ATOM 1327 C CA . GLY A 1 177 ? 1.692 3.513 -9.543 1.00 89.00 177 GLY A CA 1
ATOM 1328 C C . GLY A 1 177 ? 1.232 3.431 -8.100 1.00 89.00 177 GLY A C 1
ATOM 1329 O O . GLY A 1 177 ? 1.117 2.362 -7.503 1.00 89.00 177 GLY A O 1
ATOM 1330 N N . VAL A 1 178 ? 0.989 4.622 -7.561 1.00 92.56 178 VAL A N 1
ATOM 1331 C CA . VAL A 1 178 ? 0.524 4.854 -6.195 1.00 92.56 178 VAL A CA 1
ATOM 1332 C C . VAL A 1 178 ? -0.837 5.540 -6.248 1.00 92.56 178 VAL A C 1
ATOM 1334 O O . VAL A 1 178 ? -1.029 6.467 -7.039 1.00 92.56 178 VAL A O 1
ATOM 1337 N N . ARG A 1 179 ? -1.784 5.093 -5.423 1.00 93.06 179 ARG A N 1
ATOM 1338 C CA . ARG A 1 179 ? -3.112 5.689 -5.253 1.00 93.06 179 ARG A CA 1
ATOM 1339 C C . ARG A 1 179 ? -2.966 7.060 -4.593 1.00 93.06 179 ARG A C 1
ATOM 1341 O O . ARG A 1 179 ? -2.792 7.164 -3.386 1.00 93.06 179 ARG A O 1
ATOM 1348 N N . LYS A 1 180 ? -3.016 8.122 -5.401 1.00 92.81 180 LYS A N 1
ATOM 1349 C CA . LYS A 1 180 ? -2.813 9.509 -4.945 1.00 92.81 180 LYS A CA 1
ATOM 1350 C C . LYS A 1 180 ? -3.934 10.032 -4.043 1.00 92.81 180 LYS A C 1
ATOM 1352 O O . LYS A 1 180 ? -3.666 10.887 -3.217 1.00 92.81 180 LYS A O 1
ATOM 1357 N N . ALA A 1 181 ? -5.141 9.488 -4.173 1.00 91.94 181 ALA A N 1
ATOM 1358 C CA . ALA A 1 181 ? -6.289 9.809 -3.325 1.00 91.94 181 ALA A CA 1
ATOM 1359 C C . ALA A 1 181 ? -6.416 8.888 -2.091 1.00 91.94 181 ALA A C 1
ATOM 1361 O O . ALA A 1 181 ? -7.429 8.938 -1.400 1.00 91.94 181 ALA A O 1
ATOM 1362 N N . ALA A 1 182 ? -5.428 8.022 -1.821 1.00 94.88 182 ALA A N 1
ATOM 1363 C CA . ALA A 1 182 ? -5.438 7.131 -0.663 1.00 94.88 182 ALA A CA 1
ATOM 1364 C C . ALA A 1 182 ? -4.453 7.602 0.410 1.00 94.88 182 ALA A C 1
ATOM 1366 O O . ALA A 1 182 ? -3.291 7.911 0.125 1.00 94.88 182 ALA A O 1
ATOM 1367 N N . ARG A 1 183 ? -4.920 7.598 1.654 1.00 96.94 183 ARG A N 1
ATOM 1368 C CA . ARG A 1 183 ? -4.135 7.853 2.858 1.00 96.94 183 ARG A CA 1
ATOM 1369 C C . ARG A 1 183 ? -4.321 6.671 3.798 1.00 96.94 183 ARG A C 1
ATOM 1371 O O . ARG A 1 183 ? -5.420 6.135 3.919 1.00 96.94 183 ARG A O 1
ATOM 1378 N N . VAL A 1 184 ? -3.251 6.252 4.461 1.00 98.44 184 VAL A N 1
ATOM 1379 C CA . VAL A 1 184 ? -3.302 5.169 5.450 1.00 98.44 184 VAL A CA 1
ATOM 1380 C C . VAL A 1 184 ? -2.707 5.637 6.765 1.00 98.44 184 VAL A C 1
ATOM 1382 O O . VAL A 1 184 ? -1.646 6.258 6.790 1.00 98.44 184 VAL A O 1
ATOM 1385 N N . ALA A 1 185 ? -3.402 5.355 7.858 1.00 98.44 185 ALA A N 1
ATOM 1386 C CA . ALA A 1 185 ? -2.963 5.612 9.213 1.00 98.44 185 ALA A CA 1
ATOM 1387 C C . ALA A 1 185 ? -2.840 4.289 9.974 1.00 98.44 185 ALA A C 1
ATOM 1389 O O . ALA A 1 185 ? -3.780 3.500 10.009 1.00 98.44 185 ALA A O 1
ATOM 1390 N N . LEU A 1 186 ? -1.682 4.055 10.582 1.00 98.50 186 LEU A N 1
ATOM 1391 C CA . LEU A 1 186 ? -1.405 2.926 11.464 1.00 98.50 186 LEU A CA 1
ATOM 1392 C C . LEU A 1 186 ? -1.465 3.440 12.903 1.00 98.50 186 LEU A C 1
ATOM 1394 O O . LEU A 1 186 ? -0.536 4.117 13.347 1.00 98.50 186 LEU A O 1
ATOM 1398 N N . LEU A 1 187 ? -2.569 3.182 13.600 1.00 98.25 187 LEU A N 1
ATOM 1399 C CA . LEU A 1 187 ? -2.772 3.612 14.979 1.00 98.25 187 LEU A CA 1
ATOM 1400 C C . LEU A 1 187 ? -2.200 2.568 15.941 1.00 98.25 187 LEU A C 1
ATOM 1402 O O . LEU A 1 187 ? -2.557 1.399 15.861 1.00 98.25 187 LEU A O 1
ATOM 1406 N N . LEU A 1 188 ? -1.329 3.008 16.846 1.00 97.00 188 LEU A N 1
ATOM 1407 C CA . LEU A 1 188 ? -0.750 2.236 17.943 1.00 97.00 188 LEU A CA 1
ATOM 1408 C C . LEU A 1 188 ? -1.425 2.690 19.256 1.00 97.00 188 LEU A C 1
ATOM 1410 O O . LEU A 1 188 ? -0.915 3.606 19.921 1.00 97.00 188 LEU A O 1
ATOM 1414 N N . PRO A 1 189 ? -2.606 2.146 19.605 1.00 94.38 189 PRO A N 1
ATOM 1415 C CA . PRO A 1 189 ? -3.457 2.708 20.653 1.00 94.38 189 PRO A CA 1
ATOM 1416 C C . PRO A 1 189 ? -2.794 2.705 22.039 1.00 94.38 189 PRO A C 1
ATOM 1418 O O . PRO A 1 189 ? -2.926 3.683 22.776 1.00 94.38 189 PRO A O 1
ATOM 1421 N N . GLU A 1 190 ? -2.000 1.683 22.374 1.00 92.75 190 GLU A N 1
ATOM 1422 C CA . GLU A 1 190 ? -1.287 1.558 23.658 1.00 92.75 190 GLU A CA 1
ATOM 1423 C C . GLU A 1 190 ? -0.279 2.688 23.905 1.00 92.75 190 GLU A C 1
ATOM 1425 O O . GLU A 1 190 ? 0.046 3.019 25.051 1.00 92.75 190 GLU A O 1
ATOM 1430 N N . TRP A 1 191 ? 0.206 3.290 22.819 1.00 94.75 191 TRP A N 1
ATOM 1431 C CA . TRP A 1 191 ? 1.236 4.324 22.830 1.00 94.75 191 TRP A CA 1
ATOM 1432 C C . TRP A 1 191 ? 0.697 5.709 22.496 1.00 94.75 191 TRP A C 1
ATOM 1434 O O . TRP A 1 191 ? 1.476 6.662 22.523 1.00 94.75 191 TRP A O 1
ATOM 1444 N N . ARG A 1 192 ? -0.607 5.829 22.188 1.00 95.25 192 ARG A N 1
ATOM 1445 C CA . ARG A 1 192 ? -1.231 7.062 21.680 1.00 95.25 192 ARG A CA 1
ATOM 1446 C C . ARG A 1 192 ? -0.389 7.685 20.570 1.00 95.25 192 ARG A C 1
ATOM 1448 O O . ARG A 1 192 ? -0.014 8.854 20.644 1.00 95.25 192 ARG A O 1
ATOM 1455 N N . ARG A 1 193 ? -0.044 6.859 19.582 1.00 96.44 193 ARG A N 1
ATOM 1456 C CA . ARG A 1 193 ? 0.810 7.214 18.448 1.00 96.44 193 ARG A CA 1
ATOM 1457 C C . ARG A 1 193 ? 0.216 6.670 17.163 1.00 96.44 193 ARG A C 1
ATOM 1459 O O . ARG A 1 193 ? -0.172 5.510 17.118 1.00 96.44 193 ARG A O 1
ATOM 1466 N N . ALA A 1 194 ? 0.198 7.468 16.105 1.00 97.56 194 ALA A N 1
ATOM 1467 C CA . ALA A 1 194 ? -0.236 7.032 14.786 1.00 97.56 194 ALA A CA 1
ATOM 1468 C C . ALA A 1 194 ? 0.776 7.438 13.716 1.00 97.56 194 ALA A C 1
ATOM 1470 O O . ALA A 1 194 ? 1.187 8.596 13.658 1.00 97.56 194 ALA A O 1
ATOM 1471 N N . LEU A 1 195 ? 1.143 6.505 12.836 1.00 97.69 195 LEU A N 1
ATOM 1472 C CA . LEU A 1 195 ? 1.878 6.832 11.615 1.00 97.69 195 LEU A CA 1
ATOM 1473 C C . LEU A 1 195 ? 0.887 7.089 10.489 1.00 97.69 195 LEU A C 1
ATOM 1475 O O . LEU A 1 195 ? 0.061 6.227 10.207 1.00 97.69 195 LEU A O 1
ATOM 1479 N N . ARG A 1 196 ? 0.991 8.226 9.808 1.00 98.00 196 ARG A N 1
ATOM 1480 C CA . ARG A 1 196 ? 0.186 8.546 8.625 1.00 98.00 196 ARG A CA 1
ATOM 1481 C C . ARG A 1 196 ? 1.062 8.508 7.385 1.00 98.00 196 ARG A C 1
ATOM 1483 O O . ARG A 1 196 ? 2.183 9.012 7.399 1.00 98.00 196 ARG A O 1
ATOM 1490 N N . VAL A 1 197 ? 0.527 7.937 6.314 1.00 98.12 197 VAL A N 1
ATOM 1491 C CA . VAL A 1 197 ? 1.171 7.873 5.005 1.00 98.12 197 VAL A CA 1
ATOM 1492 C C . VAL A 1 197 ? 0.213 8.410 3.953 1.00 98.12 197 VAL A C 1
ATOM 1494 O O . VAL A 1 197 ? -0.882 7.879 3.766 1.00 98.12 197 VAL A O 1
ATOM 1497 N N . ASP A 1 198 ? 0.638 9.463 3.265 1.00 97.19 198 ASP A N 1
ATOM 1498 C CA . ASP A 1 198 ? -0.117 10.103 2.194 1.00 97.19 198 ASP A CA 1
ATOM 1499 C C . ASP A 1 198 ? 0.384 9.633 0.821 1.00 97.19 198 ASP A C 1
ATOM 1501 O O . ASP A 1 198 ? 1.528 9.891 0.421 1.00 97.19 198 ASP A O 1
ATOM 1505 N N . GLY A 1 199 ? -0.491 8.956 0.070 1.00 96.00 199 GLY A N 1
ATOM 1506 C CA . GLY A 1 199 ? -0.200 8.487 -1.278 1.00 96.00 199 GLY A CA 1
ATOM 1507 C C . GLY A 1 199 ? 0.138 9.615 -2.255 1.00 96.00 199 GLY A C 1
ATOM 1508 O O . GLY A 1 199 ? 0.944 9.401 -3.173 1.00 96.00 199 GLY A O 1
ATOM 1509 N N . ALA A 1 200 ? -0.402 10.825 -2.063 1.00 95.06 200 ALA A N 1
ATOM 1510 C CA . ALA A 1 200 ? -0.084 11.996 -2.877 1.00 95.06 200 ALA A CA 1
ATOM 1511 C C . ALA A 1 200 ? 1.394 12.389 -2.743 1.00 95.06 200 ALA A C 1
ATOM 1513 O O . ALA A 1 200 ? 2.083 12.575 -3.756 1.00 95.06 200 ALA A O 1
ATOM 1514 N N . ALA A 1 201 ? 1.887 12.419 -1.505 1.00 96.00 201 ALA A N 1
ATOM 1515 C CA . ALA A 1 201 ? 3.201 12.934 -1.135 1.00 96.00 201 ALA A CA 1
ATOM 1516 C C . ALA A 1 201 ? 4.327 11.885 -1.129 1.00 96.00 201 ALA A C 1
ATOM 1518 O O . ALA A 1 201 ? 5.503 12.259 -1.198 1.00 96.00 201 ALA A O 1
ATOM 1519 N N . VAL A 1 202 ? 4.006 10.587 -1.069 1.00 95.00 202 VAL A N 1
ATOM 1520 C CA . VAL A 1 202 ? 5.026 9.534 -0.959 1.00 95.00 202 VAL A CA 1
ATOM 1521 C C . VAL A 1 202 ? 5.967 9.484 -2.171 1.00 95.00 202 VAL A C 1
ATOM 1523 O O . VAL A 1 202 ? 5.540 9.540 -3.331 1.00 95.00 202 VAL A O 1
ATOM 1526 N N . LYS A 1 203 ? 7.274 9.348 -1.905 1.00 90.12 203 LYS A N 1
ATOM 1527 C CA . LYS A 1 203 ? 8.335 9.218 -2.921 1.00 90.12 203 LYS A CA 1
ATOM 1528 C C . LYS A 1 203 ? 9.318 8.111 -2.549 1.00 90.12 203 LYS A C 1
ATOM 1530 O O . LYS A 1 203 ? 9.642 7.930 -1.381 1.00 90.12 203 LYS A O 1
ATOM 1535 N N . GLY A 1 204 ? 9.816 7.386 -3.552 1.00 85.69 204 GLY A N 1
ATOM 1536 C CA . GLY A 1 204 ? 10.875 6.380 -3.378 1.00 85.69 204 GLY A CA 1
ATOM 1537 C C . GLY A 1 204 ? 10.474 5.112 -2.609 1.00 85.69 204 GLY A C 1
ATOM 1538 O O . GLY A 1 204 ? 11.338 4.285 -2.333 1.00 85.69 204 GLY A O 1
ATOM 1539 N N . LEU A 1 205 ? 9.191 4.942 -2.277 1.00 90.44 205 LEU A N 1
ATOM 1540 C CA . LEU A 1 205 ? 8.671 3.746 -1.616 1.00 90.44 205 LEU A CA 1
ATOM 1541 C C . LEU A 1 205 ? 8.491 2.605 -2.633 1.00 90.44 205 LEU A C 1
ATOM 1543 O O . LEU A 1 205 ? 8.038 2.839 -3.755 1.00 90.44 205 LEU A O 1
ATOM 1547 N N . ARG A 1 206 ? 8.830 1.374 -2.240 1.00 91.62 206 ARG A N 1
ATOM 1548 C CA . ARG A 1 206 ? 8.631 0.150 -3.035 1.00 91.62 206 ARG A CA 1
ATOM 1549 C C . ARG A 1 206 ? 7.596 -0.760 -2.359 1.00 91.62 206 ARG A C 1
ATOM 1551 O O . ARG A 1 206 ? 7.506 -0.721 -1.134 1.00 91.62 206 ARG A O 1
ATOM 1558 N N . PRO A 1 207 ? 6.836 -1.570 -3.121 1.00 93.88 207 PRO A N 1
ATOM 1559 C CA . PRO A 1 207 ? 5.778 -2.436 -2.593 1.00 93.88 207 PRO A CA 1
ATOM 1560 C C . PRO A 1 207 ? 6.332 -3.728 -1.959 1.00 93.88 207 PRO A C 1
ATOM 1562 O O . PRO A 1 207 ? 5.837 -4.821 -2.225 1.00 93.88 207 PRO A O 1
ATOM 1565 N N . ASP A 1 208 ? 7.386 -3.622 -1.152 1.00 94.88 208 ASP A N 1
ATOM 1566 C CA . ASP A 1 208 ? 7.982 -4.737 -0.415 1.00 94.88 208 ASP A CA 1
ATOM 1567 C C . ASP A 1 208 ? 8.071 -4.412 1.080 1.00 94.88 208 ASP A C 1
ATOM 1569 O O . ASP A 1 208 ? 8.281 -3.262 1.476 1.00 94.88 208 ASP A O 1
ATOM 1573 N N . GLU A 1 209 ? 7.906 -5.436 1.918 1.00 97.06 209 GLU A N 1
ATOM 1574 C CA . GLU A 1 209 ? 7.791 -5.261 3.369 1.00 97.06 209 GLU A CA 1
ATOM 1575 C C . GLU A 1 209 ? 9.040 -4.636 3.990 1.00 97.06 209 GLU A C 1
ATOM 1577 O O . GLU A 1 209 ? 8.929 -3.828 4.908 1.00 97.06 209 GLU A O 1
ATOM 1582 N N . ARG A 1 210 ? 10.231 -4.955 3.468 1.00 96.00 210 ARG A N 1
ATOM 1583 C CA . ARG A 1 210 ? 11.497 -4.454 4.011 1.00 96.00 210 ARG A CA 1
ATOM 1584 C C . ARG A 1 210 ? 11.679 -2.964 3.738 1.00 96.00 210 ARG A C 1
ATOM 1586 O O . ARG A 1 210 ? 12.046 -2.231 4.655 1.00 96.00 210 ARG A O 1
ATOM 1593 N N . THR A 1 211 ? 11.410 -2.501 2.517 1.00 95.50 211 THR A N 1
ATOM 1594 C CA . THR A 1 211 ? 11.490 -1.071 2.176 1.00 95.50 211 THR A CA 1
ATOM 1595 C C . THR A 1 211 ? 10.464 -0.257 2.963 1.00 95.50 211 THR A C 1
ATOM 1597 O O . THR A 1 211 ? 10.781 0.829 3.453 1.00 95.50 211 THR A O 1
ATOM 1600 N N . ILE A 1 212 ? 9.244 -0.777 3.122 1.00 97.50 212 ILE A N 1
ATOM 1601 C CA . ILE A 1 212 ? 8.198 -0.113 3.908 1.00 97.50 212 ILE A CA 1
ATOM 1602 C C . ILE A 1 212 ? 8.537 -0.136 5.403 1.00 97.50 212 ILE A C 1
ATOM 1604 O O . ILE A 1 212 ? 8.393 0.886 6.070 1.00 97.50 212 ILE A O 1
ATOM 1608 N N . GLY A 1 213 ? 9.053 -1.253 5.919 1.00 96.81 213 GLY A N 1
ATOM 1609 C CA . GLY A 1 213 ? 9.533 -1.379 7.295 1.00 96.81 213 GLY A CA 1
ATOM 1610 C C . GLY A 1 213 ? 10.651 -0.385 7.616 1.00 96.81 213 GLY A C 1
ATOM 1611 O O . GLY A 1 213 ? 10.646 0.219 8.686 1.00 96.81 213 GLY A O 1
ATOM 1612 N N . GLU A 1 214 ? 11.557 -0.124 6.668 1.00 95.94 214 GLU A N 1
ATOM 1613 C CA . GLU A 1 214 ? 12.577 0.920 6.813 1.00 95.94 214 GLU A CA 1
ATOM 1614 C C . GLU A 1 214 ? 11.983 2.333 6.828 1.00 95.94 214 GLU A C 1
ATOM 1616 O O . GLU A 1 214 ? 12.429 3.191 7.592 1.00 95.94 214 GLU A O 1
ATOM 1621 N N . ALA A 1 215 ? 10.973 2.606 5.997 1.00 96.75 215 ALA A N 1
ATOM 1622 C CA . ALA A 1 215 ? 10.277 3.890 6.024 1.00 96.75 215 ALA A CA 1
ATOM 1623 C C . ALA A 1 215 ? 9.548 4.105 7.363 1.00 96.75 215 ALA A C 1
ATOM 1625 O O . ALA A 1 215 ? 9.708 5.160 7.975 1.00 96.75 215 ALA A O 1
ATOM 1626 N N . LEU A 1 216 ? 8.853 3.079 7.862 1.00 96.75 216 LEU A N 1
ATOM 1627 C CA . LEU A 1 216 ? 8.208 3.070 9.176 1.00 96.75 216 LEU A CA 1
ATOM 1628 C C . LEU A 1 216 ? 9.224 3.327 10.294 1.00 96.75 216 LEU A C 1
ATOM 1630 O O . LEU A 1 216 ? 9.012 4.204 11.129 1.00 96.75 216 LEU A O 1
ATOM 1634 N N . ARG A 1 217 ? 10.366 2.626 10.271 1.00 96.50 217 ARG A N 1
ATOM 1635 C CA . ARG A 1 217 ? 11.461 2.822 11.229 1.00 96.50 217 ARG A CA 1
ATOM 1636 C C . ARG A 1 217 ? 11.932 4.274 11.257 1.00 96.50 217 ARG A C 1
ATOM 1638 O O . ARG A 1 217 ? 12.013 4.872 12.325 1.00 96.50 217 ARG A O 1
ATOM 1645 N N . ARG A 1 218 ? 12.230 4.851 10.088 1.00 96.19 218 ARG A N 1
ATOM 1646 C CA . ARG A 1 218 ? 12.698 6.243 9.983 1.00 96.19 218 ARG A CA 1
ATOM 1647 C C . ARG A 1 218 ? 11.647 7.242 10.453 1.00 96.19 218 ARG A C 1
ATOM 1649 O O . ARG A 1 218 ? 12.004 8.174 11.160 1.00 96.19 218 ARG A O 1
ATOM 1656 N N . ALA A 1 219 ? 10.376 7.030 10.113 1.00 96.56 219 ALA A N 1
ATOM 1657 C CA . ALA A 1 219 ? 9.283 7.884 10.570 1.00 96.56 219 ALA A CA 1
ATOM 1658 C C . ALA A 1 219 ? 9.150 7.881 12.104 1.00 96.56 219 ALA A C 1
ATOM 1660 O O . ALA A 1 219 ? 8.987 8.939 12.701 1.00 96.56 219 ALA A O 1
ATOM 1661 N N . LEU A 1 220 ? 9.282 6.718 12.752 1.00 95.75 220 LEU A N 1
ATOM 1662 C CA . LEU A 1 220 ? 9.233 6.615 14.215 1.00 95.75 220 LEU A CA 1
ATOM 1663 C C . LEU A 1 220 ? 10.454 7.223 14.904 1.00 95.75 220 LEU A C 1
ATOM 1665 O O . LEU A 1 220 ? 10.302 7.864 15.937 1.00 95.75 220 LEU A O 1
ATOM 1669 N N . LEU A 1 221 ? 11.650 7.054 14.334 1.00 95.38 221 LEU A N 1
ATOM 1670 C CA . LEU A 1 221 ? 12.878 7.661 14.862 1.00 95.38 221 LEU A CA 1
ATOM 1671 C C . LEU A 1 221 ? 12.908 9.189 14.699 1.00 95.38 221 LEU A C 1
ATOM 1673 O O . LEU A 1 221 ? 13.601 9.860 15.455 1.00 95.38 221 LEU A O 1
ATOM 1677 N N . ALA A 1 222 ? 12.182 9.724 13.715 1.00 93.94 222 ALA A N 1
ATOM 1678 C CA . ALA A 1 222 ? 11.992 11.160 13.513 1.00 93.94 222 ALA A CA 1
ATOM 1679 C C . ALA A 1 222 ? 10.971 11.776 14.488 1.00 93.94 222 ALA A C 1
ATOM 1681 O O . ALA A 1 222 ? 10.929 12.994 14.656 1.00 93.94 222 ALA A O 1
ATOM 1682 N N . ALA A 1 223 ? 10.115 10.950 15.099 1.00 92.50 223 ALA A N 1
ATOM 1683 C CA . ALA A 1 223 ? 9.062 11.403 15.994 1.00 92.50 223 ALA A CA 1
ATOM 1684 C C . ALA A 1 223 ? 9.609 11.767 17.388 1.00 92.50 223 ALA A C 1
ATOM 1686 O O . ALA A 1 223 ? 10.666 11.272 17.792 1.00 92.50 223 ALA A O 1
ATOM 1687 N N . PRO A 1 224 ? 8.877 12.581 18.172 1.00 89.81 224 PRO A N 1
ATOM 1688 C CA . PRO A 1 224 ? 9.222 12.835 19.567 1.00 89.81 224 PRO A CA 1
ATOM 1689 C C . PRO A 1 224 ? 9.358 11.536 20.386 1.00 89.81 224 PRO A C 1
ATOM 1691 O O . PRO A 1 224 ? 8.761 10.512 20.039 1.00 89.81 224 PRO A O 1
ATOM 1694 N N . PRO A 1 225 ? 10.101 11.534 21.505 1.00 89.62 225 PRO A N 1
ATOM 1695 C CA . PRO A 1 225 ? 10.144 10.383 22.402 1.00 89.62 225 PRO A CA 1
ATOM 1696 C C . PRO A 1 225 ? 8.750 10.004 22.920 1.00 89.62 225 PRO A C 1
ATOM 1698 O O . PRO A 1 225 ? 7.939 10.872 23.240 1.00 89.62 225 PRO A O 1
ATOM 1701 N N . LEU A 1 226 ? 8.482 8.700 23.044 1.00 88.31 226 LEU A N 1
ATOM 1702 C CA . LEU A 1 226 ? 7.228 8.210 23.622 1.00 88.31 226 LEU A CA 1
ATOM 1703 C C . LEU A 1 226 ? 7.060 8.690 25.065 1.00 88.31 226 LEU A C 1
ATOM 1705 O O . LEU A 1 226 ? 7.980 8.569 25.881 1.00 88.31 226 LEU A O 1
ATOM 1709 N N . ALA A 1 227 ? 5.845 9.118 25.409 1.00 78.25 227 ALA A N 1
ATOM 1710 C CA . ALA A 1 227 ? 5.493 9.446 26.782 1.00 78.25 227 ALA A CA 1
ATOM 1711 C C . ALA A 1 227 ? 5.736 8.250 27.731 1.00 78.25 227 ALA A C 1
ATOM 1713 O O . ALA A 1 227 ? 5.655 7.072 27.356 1.00 78.25 227 ALA A O 1
ATOM 1714 N N . ALA A 1 228 ? 6.044 8.548 28.993 1.00 65.19 228 ALA A N 1
ATOM 1715 C CA . ALA A 1 228 ? 6.360 7.539 30.006 1.00 65.19 228 ALA A CA 1
ATOM 1716 C C . ALA A 1 228 ? 5.156 6.655 30.410 1.00 65.19 228 ALA A C 1
ATOM 1718 O O . ALA A 1 228 ? 5.350 5.648 31.075 1.00 65.19 228 ALA A O 1
ATOM 1719 N N . GLY A 1 229 ? 3.928 7.001 29.999 1.00 59.19 229 GLY A N 1
ATOM 1720 C CA . GLY A 1 229 ? 2.682 6.383 30.478 1.00 59.19 229 GLY A CA 1
ATOM 1721 C C . GLY A 1 229 ? 2.011 5.353 29.559 1.00 59.19 229 GLY A C 1
ATOM 1722 O O . GLY A 1 229 ? 0.817 5.117 29.724 1.00 59.19 229 GLY A O 1
ATOM 1723 N N . GLY A 1 230 ? 2.713 4.779 28.577 1.00 56.81 230 GLY A N 1
ATOM 1724 C CA . GLY A 1 230 ? 2.125 3.740 27.719 1.00 56.81 230 GLY A CA 1
ATOM 1725 C C . GLY A 1 230 ? 1.801 2.469 28.511 1.00 56.81 230 GLY A C 1
ATOM 1726 O O . GLY A 1 230 ? 2.602 2.042 29.343 1.00 56.81 230 GLY A O 1
ATOM 1727 N N . ARG A 1 231 ? 0.618 1.888 28.282 1.00 57.03 231 ARG A N 1
ATOM 1728 C CA . ARG A 1 231 ? 0.192 0.642 28.936 1.00 57.03 231 ARG A CA 1
ATOM 1729 C C . ARG A 1 231 ? 0.638 -0.530 28.074 1.00 57.03 231 ARG A C 1
ATOM 1731 O O . ARG A 1 231 ? 0.115 -0.716 26.984 1.00 57.03 231 ARG A O 1
ATOM 1738 N N . GLU A 1 232 ? 1.600 -1.311 28.551 1.00 53.56 232 GLU A N 1
ATOM 1739 C CA . GLU A 1 232 ? 1.924 -2.586 27.914 1.00 53.56 232 GLU A CA 1
ATOM 1740 C C . GLU A 1 232 ? 0.731 -3.535 28.084 1.00 53.56 232 GLU A C 1
ATOM 1742 O O . GLU A 1 232 ? 0.238 -3.722 29.196 1.00 53.56 232 GLU A O 1
ATOM 1747 N N . ALA A 1 233 ? 0.232 -4.101 26.984 1.00 46.81 233 ALA A N 1
ATOM 1748 C CA . ALA A 1 233 ? -0.774 -5.151 27.052 1.00 46.81 233 ALA A CA 1
ATOM 1749 C C . ALA A 1 233 ? -0.162 -6.372 27.766 1.00 46.81 233 ALA A C 1
ATOM 1751 O O . ALA A 1 233 ? 0.864 -6.901 27.331 1.00 46.81 233 ALA A O 1
ATOM 1752 N N . GLU A 1 234 ? -0.760 -6.797 28.881 1.00 40.00 234 GLU A N 1
ATOM 1753 C CA . GLU A 1 234 ? -0.285 -7.925 29.686 1.00 40.00 234 GLU A CA 1
ATOM 1754 C C . GLU A 1 234 ? -0.208 -9.228 28.860 1.00 40.00 234 GLU A C 1
ATOM 1756 O O . GLU A 1 234 ? -1.213 -9.852 28.536 1.00 40.00 234 GLU A O 1
ATOM 1761 N N . GLY A 1 235 ? 1.025 -9.647 28.558 1.00 34.94 235 GLY A N 1
ATOM 1762 C CA . GLY A 1 235 ? 1.509 -11.030 28.617 1.00 34.94 235 GLY A CA 1
ATOM 1763 C C . GLY A 1 235 ? 0.913 -12.095 27.683 1.00 34.94 235 GLY A C 1
ATOM 1764 O O . GLY A 1 235 ? -0.037 -12.794 28.027 1.00 34.94 235 GLY A O 1
ATOM 1765 N N . ARG A 1 236 ? 1.664 -12.445 26.630 1.00 36.94 236 ARG A N 1
ATOM 1766 C CA . ARG A 1 236 ? 1.945 -13.862 26.318 1.00 36.94 236 ARG A CA 1
ATOM 1767 C C . ARG A 1 236 ? 3.452 -14.076 26.432 1.00 36.94 236 ARG A C 1
ATOM 1769 O O . ARG A 1 236 ? 4.223 -13.409 25.757 1.00 36.94 236 ARG A O 1
ATOM 1776 N N . GLY A 1 237 ? 3.838 -14.933 27.377 1.00 35.38 237 GLY A N 1
ATOM 1777 C CA . GLY A 1 237 ? 5.189 -15.028 27.922 1.00 35.38 237 GLY A CA 1
ATOM 1778 C C . GLY A 1 237 ? 6.284 -15.313 26.896 1.00 35.38 237 GLY A C 1
ATOM 1779 O O . GLY A 1 237 ? 6.239 -16.312 26.184 1.00 35.38 237 GLY A O 1
ATOM 1780 N N . GLU A 1 238 ? 7.320 -14.479 26.921 1.00 38.59 238 GLU A N 1
ATOM 1781 C CA . GLU A 1 238 ? 8.625 -14.773 26.341 1.00 38.59 238 GLU A CA 1
ATOM 1782 C C . GLU A 1 238 ? 9.561 -15.224 27.473 1.00 38.59 238 GLU A C 1
ATOM 1784 O O . GLU A 1 238 ? 9.935 -14.450 28.353 1.00 38.59 238 GLU A O 1
ATOM 1789 N N . ARG A 1 239 ? 9.937 -16.508 27.461 1.00 36.19 239 ARG A N 1
ATOM 1790 C CA . ARG A 1 239 ? 11.198 -16.966 28.055 1.00 36.19 239 ARG A CA 1
ATOM 1791 C C . ARG A 1 239 ? 12.218 -17.052 26.929 1.00 36.19 239 ARG A C 1
ATOM 1793 O O . ARG A 1 239 ? 12.014 -17.836 26.006 1.00 36.19 239 ARG A O 1
ATOM 1800 N N . GLY A 1 240 ? 13.336 -16.346 27.072 1.00 32.22 240 GLY A N 1
ATOM 1801 C CA . GLY A 1 240 ? 14.573 -16.710 26.386 1.00 32.22 240 GLY A CA 1
ATOM 1802 C C . GLY A 1 240 ? 15.470 -15.543 25.994 1.00 32.22 240 GLY A C 1
ATOM 1803 O O . GLY A 1 240 ? 15.241 -14.916 24.970 1.00 32.22 240 GLY A O 1
ATOM 1804 N N . GLY A 1 241 ? 16.558 -15.373 26.751 1.00 30.41 241 GLY A N 1
ATOM 1805 C CA . GLY A 1 241 ? 17.851 -14.975 26.190 1.00 30.41 241 GLY A CA 1
ATOM 1806 C C . GLY A 1 241 ? 18.256 -13.517 26.360 1.00 30.41 241 GLY A C 1
ATOM 1807 O O . GLY A 1 241 ? 18.276 -12.766 25.392 1.00 30.41 241 GLY A O 1
ATOM 1808 N N . GLU A 1 242 ? 18.686 -13.149 27.568 1.00 33.09 242 GLU A N 1
ATOM 1809 C CA . GLU A 1 242 ? 19.602 -12.023 27.751 1.00 33.09 242 GLU A CA 1
ATOM 1810 C C . GLU A 1 242 ? 20.936 -12.330 27.055 1.00 33.09 242 GLU A C 1
ATOM 1812 O O . GLU A 1 242 ? 21.633 -13.288 27.388 1.00 33.09 242 GLU A O 1
ATOM 1817 N N . GLY A 1 243 ? 21.289 -11.489 26.088 1.00 28.70 243 GLY A N 1
ATOM 1818 C CA . GLY A 1 243 ? 22.620 -11.386 25.507 1.00 28.70 243 GLY A CA 1
ATOM 1819 C C . GLY A 1 243 ? 22.941 -9.908 25.368 1.00 28.70 243 GLY A C 1
ATOM 1820 O O . GLY A 1 243 ? 22.523 -9.268 24.407 1.00 28.70 243 GLY A O 1
ATOM 1821 N N . GLY A 1 244 ? 23.604 -9.358 26.385 1.00 30.36 244 GLY A N 1
ATOM 1822 C CA . GLY A 1 244 ? 24.000 -7.959 26.441 1.00 30.36 244 GLY A CA 1
ATOM 1823 C C . GLY A 1 244 ? 25.011 -7.586 25.356 1.00 30.36 244 GLY A C 1
ATOM 1824 O O . GLY A 1 244 ? 25.915 -8.347 25.023 1.00 30.36 244 GLY A O 1
ATOM 1825 N N . GLY A 1 245 ? 24.861 -6.366 24.855 1.00 26.38 245 GLY A N 1
ATOM 1826 C CA . GLY A 1 245 ? 25.790 -5.695 23.958 1.00 26.38 245 GLY A CA 1
ATOM 1827 C C . GLY A 1 245 ? 25.337 -4.253 23.828 1.00 26.38 245 GLY A C 1
ATOM 1828 O O . GLY A 1 245 ? 24.497 -3.938 22.992 1.00 26.38 245 GLY A O 1
ATOM 1829 N N . GLY A 1 246 ? 25.795 -3.407 24.748 1.00 30.12 246 GLY A N 1
ATOM 1830 C CA . GLY A 1 246 ? 25.482 -1.989 24.729 1.00 30.12 246 GLY A CA 1
ATOM 1831 C C . GLY A 1 246 ? 26.190 -1.282 23.583 1.00 30.12 246 GLY A C 1
ATOM 1832 O O . GLY A 1 246 ? 27.370 -1.516 23.355 1.00 30.12 246 GLY A O 1
ATOM 1833 N N . GLU A 1 247 ? 25.488 -0.347 22.957 1.00 31.22 247 GLU A N 1
ATOM 1834 C CA . GLU A 1 247 ? 26.097 0.845 22.381 1.00 31.22 247 GLU A CA 1
ATOM 1835 C C . GLU A 1 247 ? 25.226 2.035 22.780 1.00 31.22 247 GLU A C 1
ATOM 1837 O O . GLU A 1 247 ? 24.096 2.212 22.326 1.00 31.22 247 GLU A O 1
ATOM 1842 N N . GLY A 1 248 ? 25.753 2.820 23.718 1.00 35.38 248 GLY A N 1
ATOM 1843 C CA . GLY A 1 248 ? 25.338 4.198 23.899 1.00 35.38 248 GLY A CA 1
ATOM 1844 C C . GLY A 1 248 ? 25.920 5.039 22.764 1.00 35.38 248 GLY A C 1
ATOM 1845 O O . GLY A 1 248 ? 27.099 4.927 22.444 1.00 35.38 248 GLY A O 1
ATOM 1846 N N . GLY A 1 249 ? 25.085 5.890 22.178 1.00 28.31 249 GLY A N 1
ATOM 1847 C CA . GLY A 1 249 ? 25.443 6.860 21.142 1.00 28.31 249 GLY A CA 1
ATOM 1848 C C . GLY A 1 249 ? 24.217 7.110 20.260 1.00 28.31 249 GLY A C 1
ATOM 1849 O O . GLY A 1 249 ? 23.559 6.170 19.849 1.00 28.31 249 GLY A O 1
ATOM 1850 N N . ALA A 1 250 ? 23.779 8.320 19.948 1.00 30.55 250 ALA A N 1
ATOM 1851 C CA . ALA A 1 250 ? 24.348 9.639 20.114 1.00 30.55 250 ALA A CA 1
ATOM 1852 C C . ALA A 1 250 ? 23.188 10.647 20.185 1.00 30.55 250 ALA A C 1
ATOM 1854 O O . ALA A 1 250 ? 22.059 10.359 19.781 1.00 30.55 250 ALA A O 1
ATOM 1855 N N . ALA A 1 251 ? 23.478 11.829 20.718 1.00 33.84 251 ALA A N 1
ATOM 1856 C CA . ALA A 1 251 ? 22.566 12.957 20.747 1.00 33.84 251 ALA A CA 1
ATOM 1857 C C . ALA A 1 251 ? 22.018 13.285 19.343 1.00 33.84 251 ALA A C 1
ATOM 1859 O O . ALA A 1 251 ? 22.784 13.494 18.409 1.00 33.84 251 ALA A O 1
ATOM 1860 N N . GLY A 1 252 ? 20.685 13.320 19.255 1.00 39.53 252 GLY A N 1
ATOM 1861 C CA . GLY A 1 252 ? 19.836 14.040 18.300 1.00 39.53 252 GLY A CA 1
ATOM 1862 C C . GLY A 1 252 ? 20.443 14.495 16.975 1.00 39.53 252 GLY A C 1
ATOM 1863 O O . GLY A 1 252 ? 20.625 15.690 16.765 1.00 39.53 252 GLY A O 1
ATOM 1864 N N . GLU A 1 253 ? 20.628 13.571 16.037 1.00 40.69 253 GLU A N 1
ATOM 1865 C CA . GLU A 1 253 ? 20.508 13.920 14.621 1.00 40.69 253 GLU A CA 1
ATOM 1866 C C . GLU A 1 253 ? 19.011 14.079 14.323 1.00 40.69 253 GLU A C 1
ATOM 1868 O O . GLU A 1 253 ? 18.239 13.138 14.528 1.00 40.69 253 GLU A O 1
ATOM 1873 N N . VAL A 1 254 ? 18.581 15.261 13.873 1.00 49.56 254 VAL A N 1
ATOM 1874 C CA . VAL A 1 254 ? 17.216 15.456 13.364 1.00 49.56 254 VAL A CA 1
ATOM 1875 C C . VAL A 1 254 ? 17.099 14.616 12.097 1.00 49.56 254 VAL A C 1
ATOM 1877 O O . VAL A 1 254 ? 17.616 14.975 11.043 1.00 49.56 254 VAL A O 1
ATOM 1880 N N . ARG A 1 255 ? 16.495 13.437 12.221 1.00 63.09 255 ARG A N 1
ATOM 1881 C CA . ARG A 1 255 ? 16.236 12.559 11.084 1.00 63.09 255 ARG A CA 1
ATOM 1882 C C . ARG A 1 255 ? 14.927 12.998 10.461 1.00 63.09 255 ARG A C 1
ATOM 1884 O O . ARG A 1 255 ? 13.890 12.905 11.105 1.00 63.09 255 ARG A O 1
ATOM 1891 N N . ASP A 1 256 ? 14.971 13.459 9.218 1.00 78.38 256 ASP A N 1
ATOM 1892 C CA . ASP A 1 256 ? 13.749 13.792 8.495 1.00 78.38 256 ASP A CA 1
ATOM 1893 C C . ASP A 1 256 ? 12.904 12.534 8.267 1.00 78.38 256 ASP A C 1
ATOM 1895 O O . ASP A 1 256 ? 13.400 11.477 7.846 1.00 78.38 256 ASP A O 1
ATOM 1899 N N . ALA A 1 257 ? 11.601 12.656 8.520 1.00 87.00 257 ALA A N 1
ATOM 1900 C CA . ALA A 1 257 ? 10.648 11.620 8.166 1.00 87.00 257 ALA A CA 1
ATOM 1901 C C . ALA A 1 257 ? 10.677 11.380 6.640 1.00 87.00 257 ALA A C 1
ATOM 1903 O O . ALA A 1 257 ? 10.878 12.317 5.858 1.00 87.00 257 ALA A O 1
ATOM 1904 N N . PRO A 1 258 ? 10.472 10.136 6.170 1.00 93.75 258 PRO A N 1
ATOM 1905 C CA . PRO A 1 258 ? 10.368 9.874 4.740 1.00 93.75 258 PRO A CA 1
ATOM 1906 C C . PRO A 1 258 ? 9.259 10.719 4.093 1.00 93.75 258 PRO A C 1
ATOM 1908 O O . PRO A 1 258 ? 8.224 10.973 4.702 1.00 93.75 258 PRO A O 1
ATOM 1911 N N . ALA A 1 259 ? 9.442 11.118 2.832 1.00 94.38 259 ALA A N 1
ATOM 1912 C CA . ALA A 1 259 ? 8.449 11.920 2.116 1.00 94.38 259 ALA A CA 1
ATOM 1913 C C . ALA A 1 259 ? 7.056 11.266 2.156 1.00 94.38 259 ALA A C 1
ATOM 1915 O O . ALA A 1 259 ? 6.915 10.091 1.808 1.00 94.38 259 ALA A O 1
ATOM 1916 N N . GLY A 1 260 ? 6.048 12.038 2.566 1.00 95.19 260 GLY A N 1
ATOM 1917 C CA . GLY A 1 260 ? 4.664 11.584 2.717 1.00 95.19 260 GLY A CA 1
ATOM 1918 C C . GLY A 1 260 ? 4.363 10.822 4.008 1.00 95.19 260 GLY A C 1
ATOM 1919 O O . GLY A 1 260 ? 3.239 10.356 4.151 1.00 95.19 260 GLY A O 1
ATOM 1920 N N . TRP A 1 261 ? 5.323 10.697 4.930 1.00 97.25 261 TRP A N 1
ATOM 1921 C CA . TRP A 1 261 ? 5.118 10.099 6.249 1.00 97.25 261 TRP A CA 1
ATOM 1922 C C . TRP A 1 261 ? 5.064 11.180 7.324 1.00 97.25 261 TRP A C 1
ATOM 1924 O O . TRP A 1 261 ? 5.880 12.100 7.334 1.00 97.25 261 TRP A O 1
ATOM 1934 N N . SER A 1 262 ? 4.132 11.044 8.258 1.00 96.19 262 SER A N 1
ATOM 1935 C CA . SER A 1 262 ? 4.064 11.869 9.462 1.00 96.19 262 SER A CA 1
ATOM 1936 C C . SER A 1 262 ? 3.654 11.032 10.667 1.00 96.19 262 SER A C 1
ATOM 1938 O O . SER A 1 262 ? 3.099 9.941 10.523 1.00 96.19 262 SER A O 1
ATOM 1940 N N . VAL A 1 263 ? 3.959 11.527 11.864 1.00 96.81 263 VAL A N 1
ATOM 1941 C CA . VAL A 1 263 ? 3.583 10.883 13.124 1.00 96.81 263 VAL A CA 1
ATOM 1942 C C . VAL A 1 263 ? 2.728 11.848 13.932 1.00 96.81 263 VAL A C 1
ATOM 1944 O O . VAL A 1 263 ? 3.045 13.032 14.031 1.00 96.81 263 VAL A O 1
ATOM 1947 N N . VAL A 1 264 ? 1.627 11.336 14.475 1.00 95.19 264 VAL A N 1
ATOM 1948 C CA . VAL A 1 264 ? 0.737 12.039 15.403 1.00 95.19 264 VAL A CA 1
ATOM 1949 C C . VAL A 1 264 ? 0.848 11.352 16.757 1.00 95.19 264 VAL A C 1
ATOM 1951 O O . VAL A 1 264 ? 0.871 10.125 16.809 1.00 95.19 264 VAL A O 1
ATOM 1954 N N . ASP A 1 265 ? 0.896 12.133 17.833 1.00 94.12 265 ASP A N 1
ATOM 1955 C CA . ASP A 1 265 ? 0.996 11.649 19.211 1.00 94.12 265 ASP A CA 1
ATOM 1956 C C . ASP A 1 265 ? -0.121 12.234 20.095 1.00 94.12 265 ASP A C 1
ATOM 1958 O O . ASP A 1 265 ? -0.762 13.233 19.754 1.00 94.12 265 ASP A O 1
ATOM 1962 N N . GLY A 1 266 ? -0.334 11.630 21.264 1.00 92.19 266 GLY A N 1
ATOM 1963 C CA . GLY A 1 266 ? -1.231 12.144 22.300 1.00 92.19 266 GLY A CA 1
ATOM 1964 C C . GLY A 1 266 ? -2.712 11.957 21.966 1.00 92.19 266 GLY A C 1
ATOM 1965 O O . GLY A 1 266 ? -3.110 10.940 21.404 1.00 92.19 266 GLY A O 1
ATOM 1966 N N . GLU A 1 267 ? -3.558 12.923 22.335 1.00 89.44 267 GLU A N 1
ATOM 1967 C CA . GLU A 1 267 ? -5.011 12.818 22.108 1.00 89.44 267 GLU A CA 1
ATOM 1968 C C . GLU A 1 267 ? -5.381 12.745 20.623 1.00 89.44 267 GLU A C 1
ATOM 1970 O O . GLU A 1 267 ? -6.309 12.021 20.260 1.00 89.44 267 GLU A O 1
ATOM 1975 N N . GLY A 1 268 ? -4.608 13.404 19.752 1.00 91.00 268 GLY A N 1
ATOM 1976 C CA . GLY A 1 268 ? -4.786 13.317 18.300 1.00 91.00 268 GLY A CA 1
ATOM 1977 C C . GLY A 1 268 ? -4.518 11.921 17.731 1.00 91.00 268 GLY A C 1
ATOM 1978 O O . GLY A 1 268 ? -5.012 11.605 16.656 1.00 91.00 268 GLY A O 1
ATOM 1979 N N . ALA A 1 269 ? -3.785 11.077 18.460 1.00 94.00 269 ALA A N 1
ATOM 1980 C CA . ALA A 1 269 ? -3.531 9.678 18.132 1.00 94.00 269 ALA A CA 1
ATOM 1981 C C . ALA A 1 269 ? -4.266 8.721 19.087 1.00 94.00 269 ALA A C 1
ATOM 1983 O O . ALA A 1 269 ? -3.768 7.652 19.432 1.00 94.00 269 ALA A O 1
ATOM 1984 N N . SER A 1 270 ? -5.464 9.112 19.517 1.00 95.88 270 SER A N 1
ATOM 1985 C CA . SER A 1 270 ? -6.504 8.185 19.969 1.00 95.88 270 SER A CA 1
ATOM 1986 C C . SER A 1 270 ? -7.426 7.831 18.797 1.00 95.88 270 SER A C 1
ATOM 1988 O O . SER A 1 270 ? -7.466 8.562 17.806 1.00 95.88 270 SER A O 1
ATOM 1990 N N . LEU A 1 271 ? -8.199 6.743 18.897 1.00 96.88 271 LEU A N 1
ATOM 1991 C CA . LEU A 1 271 ? -9.208 6.418 17.878 1.00 96.88 271 LEU A CA 1
ATOM 1992 C C . LEU A 1 271 ? -10.198 7.581 17.698 1.00 96.88 271 LEU A C 1
ATOM 1994 O O . LEU A 1 271 ? -10.443 8.018 16.581 1.00 96.88 271 LEU A O 1
ATOM 1998 N N . GLU A 1 272 ? -10.687 8.140 18.803 1.00 96.69 272 GLU A N 1
ATOM 1999 C CA . GLU A 1 272 ? -11.602 9.286 18.821 1.00 96.69 272 GLU A CA 1
ATOM 2000 C C . GLU A 1 272 ? -10.980 10.544 18.192 1.00 96.69 272 GLU A C 1
ATOM 2002 O O . GLU A 1 272 ? -11.599 11.172 17.336 1.00 96.69 272 GLU A O 1
ATOM 2007 N N . GLY A 1 273 ? -9.730 10.872 18.533 1.00 96.00 273 GLY A N 1
ATOM 2008 C CA . GLY A 1 273 ? -9.014 12.015 17.957 1.00 96.00 273 GLY A CA 1
ATOM 2009 C C . GLY A 1 273 ? -8.728 11.861 16.462 1.00 96.00 273 GLY A C 1
ATOM 2010 O O . GLY A 1 273 ? -8.893 12.814 15.696 1.00 96.00 273 GLY A O 1
ATOM 2011 N N . MET A 1 274 ? -8.364 10.653 16.022 1.00 96.44 274 MET A N 1
ATOM 2012 C CA . MET A 1 274 ? -8.154 10.350 14.605 1.00 96.44 274 MET A CA 1
ATOM 2013 C C . MET A 1 274 ? -9.461 10.463 13.816 1.00 96.44 274 MET A C 1
ATOM 2015 O O . MET A 1 274 ? -9.470 11.090 12.758 1.00 96.44 274 MET A O 1
ATOM 2019 N N . LEU A 1 275 ? -10.563 9.910 14.333 1.00 96.12 275 LEU A N 1
ATOM 2020 C CA . LEU A 1 275 ? -11.880 10.009 13.699 1.00 96.12 275 LEU A CA 1
ATOM 2021 C C . LEU A 1 275 ? -12.367 11.459 13.637 1.00 96.12 275 LEU A C 1
ATOM 2023 O O . LEU A 1 275 ? -12.760 11.910 12.565 1.00 96.12 275 LEU A O 1
ATOM 2027 N N . ALA A 1 276 ? -12.259 12.218 14.730 1.00 94.44 276 ALA A N 1
ATOM 2028 C CA . ALA A 1 276 ? -12.615 13.636 14.750 1.00 94.44 276 ALA A CA 1
ATOM 2029 C C . ALA A 1 276 ? -11.821 14.446 13.709 1.00 94.44 276 ALA A C 1
ATOM 2031 O O . ALA A 1 276 ? -12.391 15.274 13.001 1.00 94.44 276 ALA A O 1
ATOM 2032 N N . SER A 1 277 ? -10.519 14.169 13.558 1.00 92.81 277 SER A N 1
ATOM 2033 C CA . SER A 1 277 ? -9.684 14.814 12.538 1.00 92.81 277 SER A CA 1
ATOM 2034 C C . SER A 1 277 ? -10.056 14.410 11.110 1.00 92.81 277 SER A C 1
ATOM 2036 O O . SER A 1 277 ? -9.947 15.244 10.215 1.00 92.81 277 SER A O 1
ATOM 2038 N N . LEU A 1 278 ? -10.412 13.146 10.872 1.00 92.25 278 LEU A N 1
ATOM 2039 C CA . LEU A 1 278 ? -10.727 12.636 9.534 1.00 92.25 278 LEU A CA 1
ATOM 2040 C C . LEU A 1 278 ? -12.129 13.046 9.065 1.00 92.25 278 LEU A C 1
ATOM 2042 O O . LEU A 1 278 ? -12.328 13.246 7.872 1.00 92.25 278 LEU A O 1
ATOM 2046 N N . LEU A 1 279 ? -13.079 13.186 9.992 1.00 91.25 279 LEU A N 1
ATOM 2047 C CA . LEU A 1 279 ? -14.481 13.497 9.696 1.00 91.25 279 LEU A CA 1
ATOM 2048 C C . LEU A 1 279 ? -14.787 15.001 9.690 1.00 91.25 279 LEU A C 1
ATOM 2050 O O . LEU A 1 279 ? -15.831 15.397 9.187 1.00 91.25 279 LEU A O 1
ATOM 2054 N N . GLY A 1 280 ? -13.905 15.839 10.240 1.00 82.75 280 GLY A N 1
ATOM 2055 C CA . GLY A 1 280 ? -14.122 17.284 10.389 1.00 82.75 280 GLY A CA 1
ATOM 2056 C C . GLY A 1 280 ? -13.878 18.144 9.140 1.00 82.75 280 GLY A C 1
ATOM 2057 O O . GLY A 1 280 ? -13.715 19.352 9.287 1.00 82.75 280 GLY A O 1
ATOM 2058 N N . GLY A 1 281 ? -13.773 17.552 7.945 1.00 73.69 281 GLY A N 1
ATOM 2059 C CA . GLY A 1 281 ? -13.583 18.283 6.682 1.00 73.69 281 GLY A CA 1
ATOM 2060 C C . GLY A 1 281 ? -14.882 18.859 6.097 1.00 73.69 281 GLY A C 1
ATOM 2061 O O . GLY A 1 281 ? -15.969 18.569 6.588 1.00 73.69 281 GLY A O 1
ATOM 2062 N N . ASP A 1 282 ? -14.761 19.653 5.024 1.00 67.44 282 ASP A N 1
ATOM 2063 C CA . ASP A 1 282 ? -15.905 20.298 4.346 1.00 67.44 282 ASP A CA 1
ATOM 2064 C C . ASP A 1 282 ? -16.874 19.286 3.705 1.00 67.44 282 ASP A C 1
ATOM 2066 O O . ASP A 1 282 ? -18.087 19.489 3.698 1.00 67.44 282 ASP A O 1
ATOM 2070 N N . GLU A 1 283 ? -16.348 18.169 3.198 1.00 71.81 283 GLU A N 1
ATOM 2071 C CA . GLU A 1 283 ? -17.138 17.009 2.787 1.00 71.81 283 GLU A CA 1
ATOM 2072 C C . GLU A 1 283 ? -17.121 15.983 3.917 1.00 71.81 283 GLU A C 1
ATOM 2074 O O . GLU A 1 283 ? -16.058 15.464 4.254 1.00 71.81 283 GLU A O 1
ATOM 2079 N N . ALA A 1 284 ? -18.284 15.672 4.494 1.00 78.75 284 ALA A N 1
ATOM 2080 C CA . ALA A 1 284 ? -18.397 14.651 5.532 1.00 78.75 284 ALA A CA 1
ATOM 2081 C C . ALA A 1 284 ? -18.184 13.256 4.910 1.00 78.75 284 ALA A C 1
ATOM 2083 O O . ALA A 1 284 ? -19.069 12.776 4.188 1.00 78.75 284 ALA A O 1
ATOM 2084 N N . PRO A 1 285 ? -17.041 12.585 5.158 1.00 90.19 285 PRO A N 1
ATOM 2085 C CA . PRO A 1 285 ? -16.792 11.290 4.559 1.00 90.19 285 PRO A CA 1
ATOM 2086 C C . PRO A 1 285 ? -17.664 10.226 5.223 1.00 90.19 285 PRO A C 1
ATOM 2088 O O . PRO A 1 285 ? -18.023 10.315 6.400 1.00 90.19 285 PRO A O 1
ATOM 2091 N N . GLN A 1 286 ? -17.981 9.171 4.481 1.00 91.62 286 GLN A N 1
ATOM 2092 C CA . GLN A 1 286 ? -18.701 8.040 5.049 1.00 91.62 286 GLN A CA 1
ATOM 2093 C C . GLN A 1 286 ? -17.769 7.221 5.950 1.00 91.62 286 GLN A C 1
ATOM 2095 O O . GLN A 1 286 ? -16.771 6.677 5.479 1.00 91.62 286 GLN A O 1
ATOM 2100 N N . LEU A 1 287 ? -18.111 7.099 7.237 1.00 95.19 287 LEU A N 1
ATOM 2101 C CA . LEU A 1 287 ? -17.384 6.250 8.181 1.00 95.19 287 LEU A CA 1
ATOM 2102 C C . LEU A 1 287 ? -17.890 4.806 8.121 1.00 95.19 287 LEU A C 1
ATOM 2104 O O . LEU A 1 287 ? -19.058 4.522 8.405 1.00 95.19 287 LEU A O 1
ATOM 2108 N N . VAL A 1 288 ? -16.987 3.888 7.799 1.00 96.50 288 VAL A N 1
ATOM 2109 C CA . VAL A 1 288 ? -17.256 2.456 7.688 1.00 96.50 288 VAL A CA 1
ATOM 2110 C C . VAL A 1 288 ? -16.256 1.687 8.545 1.00 96.50 288 VAL A C 1
ATOM 2112 O O . VAL A 1 288 ? -15.054 1.934 8.483 1.00 96.50 288 VAL A O 1
ATOM 2115 N N . VAL A 1 289 ? -16.743 0.733 9.334 1.00 97.12 289 VAL A N 1
ATOM 2116 C CA . VAL A 1 289 ? -15.904 -0.206 10.090 1.00 97.12 289 VAL A CA 1
ATOM 2117 C C . VAL A 1 289 ? -16.007 -1.586 9.460 1.00 97.12 289 VAL A C 1
ATOM 2119 O O . VAL A 1 289 ? -17.107 -2.083 9.229 1.00 97.12 289 VAL A O 1
ATOM 2122 N N . LEU A 1 290 ? -14.868 -2.210 9.161 1.00 96.56 290 LEU A N 1
ATOM 2123 C CA . LEU A 1 290 ? -14.858 -3.551 8.586 1.00 96.56 290 LEU A CA 1
ATOM 2124 C C . LEU A 1 290 ? -15.037 -4.598 9.683 1.00 96.56 290 LEU A C 1
ATOM 2126 O O . LEU A 1 290 ? -14.145 -4.795 10.501 1.00 96.56 290 LEU A O 1
ATOM 2130 N N . HIS A 1 291 ? -16.185 -5.268 9.680 1.00 93.19 291 HIS A N 1
ATOM 2131 C CA . HIS A 1 291 ? -16.581 -6.249 10.682 1.00 93.19 291 HIS A CA 1
ATOM 2132 C C . HIS A 1 291 ? -17.303 -7.430 10.021 1.00 93.19 291 HIS A C 1
ATOM 2134 O O . HIS A 1 291 ? -18.105 -7.246 9.106 1.00 93.19 291 HIS A O 1
ATOM 2140 N N . GLU A 1 292 ? -17.042 -8.648 10.493 1.00 89.25 292 GLU A N 1
ATOM 2141 C CA . GLU A 1 292 ? -17.524 -9.898 9.878 1.00 89.25 292 GLU A CA 1
ATOM 2142 C C . GLU A 1 292 ? -19.056 -9.970 9.805 1.00 89.25 292 GLU A C 1
ATOM 2144 O O . GLU A 1 292 ? -19.609 -10.313 8.760 1.00 89.25 292 GLU A O 1
ATOM 2149 N N . GLU A 1 293 ? -19.721 -9.537 10.878 1.00 89.75 293 GLU A N 1
ATOM 2150 C CA . GLU A 1 293 ? -21.186 -9.475 11.016 1.00 89.75 293 GLU A CA 1
ATOM 2151 C C . GLU A 1 293 ? -21.832 -8.214 10.400 1.00 89.75 293 GLU A C 1
ATOM 2153 O O . GLU A 1 293 ? -23.020 -7.956 10.591 1.00 89.75 293 GLU A O 1
ATOM 2158 N N . GLY A 1 294 ? -21.058 -7.382 9.697 1.00 92.31 294 GLY A N 1
ATOM 2159 C CA . GLY A 1 294 ? -21.577 -6.190 9.024 1.00 92.31 294 GLY A CA 1
ATOM 2160 C C . GLY A 1 294 ? -22.395 -6.502 7.765 1.00 92.31 294 GLY A C 1
ATOM 2161 O O . GLY A 1 294 ? -22.369 -7.611 7.226 1.00 92.31 294 GLY A O 1
ATOM 2162 N N . GLU A 1 295 ? -23.083 -5.494 7.226 1.00 94.19 295 GLU A N 1
ATOM 2163 C CA . GLU A 1 295 ? -23.709 -5.620 5.904 1.00 94.19 295 GLU A CA 1
ATOM 2164 C C . GLU A 1 295 ? -22.631 -5.670 4.806 1.00 94.19 295 GLU A C 1
ATOM 2166 O O . GLU A 1 295 ? -21.551 -5.115 4.957 1.00 94.19 295 GLU A O 1
ATOM 2171 N N . ARG A 1 296 ? -22.893 -6.330 3.674 1.00 94.94 296 ARG A N 1
ATOM 2172 C CA . ARG A 1 296 ? -21.959 -6.367 2.534 1.00 94.94 296 ARG A CA 1
ATOM 2173 C C . ARG A 1 296 ? -21.448 -4.968 2.170 1.00 94.94 296 ARG A C 1
ATOM 2175 O O . ARG A 1 296 ? -22.263 -4.086 1.902 1.00 94.94 296 ARG A O 1
ATOM 2182 N N . LEU A 1 297 ? -20.123 -4.780 2.134 1.00 93.75 297 LEU A N 1
ATOM 2183 C CA . LEU A 1 297 ? -19.500 -3.468 1.909 1.00 93.75 297 LEU A CA 1
ATOM 2184 C C . LEU A 1 297 ? -20.045 -2.766 0.662 1.00 93.75 297 LEU A C 1
ATOM 2186 O O . LEU A 1 297 ? -20.284 -1.564 0.699 1.00 93.75 297 LEU A O 1
ATOM 2190 N N . GLU A 1 298 ? -20.294 -3.515 -0.411 1.00 91.25 298 GLU A N 1
ATOM 2191 C CA . GLU A 1 298 ? -20.842 -2.988 -1.662 1.00 91.25 298 GLU A CA 1
ATOM 2192 C C . GLU A 1 298 ? -22.189 -2.273 -1.447 1.00 91.25 298 GLU A C 1
ATOM 2194 O O . GLU A 1 298 ? -22.436 -1.217 -2.021 1.00 91.25 298 GLU A O 1
ATOM 2199 N N . LYS A 1 299 ? -23.038 -2.800 -0.555 1.00 90.56 299 LYS A N 1
ATOM 2200 C CA . LYS A 1 299 ? -24.325 -2.187 -0.199 1.00 90.56 299 LYS A CA 1
ATOM 2201 C C . LYS A 1 299 ? -24.169 -0.992 0.733 1.00 90.56 299 LYS A C 1
ATOM 2203 O O . LYS A 1 299 ? -24.901 -0.019 0.600 1.00 90.56 299 LYS A O 1
ATOM 2208 N N . VAL A 1 300 ? -23.223 -1.070 1.673 1.00 91.31 300 VAL A N 1
ATOM 2209 C CA . VAL A 1 300 ? -22.972 0.002 2.647 1.00 91.31 300 VAL A CA 1
ATOM 2210 C C . VAL A 1 300 ? -22.448 1.256 1.954 1.00 91.31 300 VAL A C 1
ATOM 2212 O O . VAL A 1 300 ? -22.881 2.356 2.298 1.00 91.31 300 VAL A O 1
ATOM 2215 N N . ILE A 1 301 ? -21.523 1.095 1.003 1.00 88.12 301 ILE A N 1
ATOM 2216 C CA . ILE A 1 301 ? -21.007 2.195 0.177 1.00 88.12 301 ILE A CA 1
ATOM 2217 C C . ILE A 1 301 ? -22.096 2.701 -0.781 1.00 88.12 301 ILE A C 1
ATOM 2219 O O . ILE A 1 301 ? -22.279 3.910 -0.898 1.00 88.12 301 ILE A O 1
ATOM 2223 N N . GLY A 1 302 ? -22.868 1.789 -1.384 1.00 78.81 302 GLY A N 1
ATOM 2224 C CA . GLY A 1 302 ? -23.902 2.124 -2.365 1.00 78.81 302 GLY A CA 1
ATOM 2225 C C . GLY A 1 302 ? -23.331 2.451 -3.751 1.00 78.81 302 GLY A C 1
ATOM 2226 O O . GLY A 1 302 ? -22.117 2.538 -3.929 1.00 78.81 302 GLY A O 1
ATOM 2227 N N . ALA A 1 303 ? -24.222 2.607 -4.734 1.00 65.38 303 ALA A N 1
ATOM 2228 C CA . ALA A 1 303 ? -23.889 3.056 -6.089 1.00 65.38 303 ALA A CA 1
ATOM 2229 C C . ALA A 1 303 ? -24.058 4.585 -6.212 1.00 65.38 303 ALA A C 1
ATOM 2231 O O . ALA A 1 303 ? -24.950 5.152 -5.572 1.00 65.38 303 ALA A O 1
ATOM 2232 N N . GLY A 1 304 ? -23.215 5.239 -7.018 1.00 60.84 304 GLY A N 1
ATOM 2233 C CA . GLY A 1 304 ? -23.244 6.686 -7.287 1.00 60.84 304 GLY A CA 1
ATOM 2234 C C . GLY A 1 304 ? -21.875 7.365 -7.144 1.00 60.84 304 GLY A C 1
ATOM 2235 O O . GLY A 1 304 ? -20.848 6.689 -7.056 1.00 60.84 304 GLY A O 1
ATOM 2236 N N . GLU A 1 305 ? -21.874 8.702 -7.088 1.00 59.88 305 GLU A N 1
ATOM 2237 C CA . GLU A 1 305 ? -20.655 9.518 -7.163 1.00 59.88 305 GLU A CA 1
ATOM 2238 C C . GLU A 1 305 ? -19.550 9.095 -6.165 1.00 59.88 305 GLU A C 1
ATOM 2240 O O . GLU A 1 305 ? -19.841 8.789 -4.999 1.00 59.88 305 GLU A O 1
ATOM 2245 N N . PRO A 1 306 ? -18.258 9.147 -6.557 1.00 63.31 306 PRO A N 1
ATOM 2246 C CA . PRO A 1 306 ? -17.138 8.799 -5.686 1.00 63.31 306 PRO A CA 1
ATOM 2247 C C . PRO A 1 306 ? -17.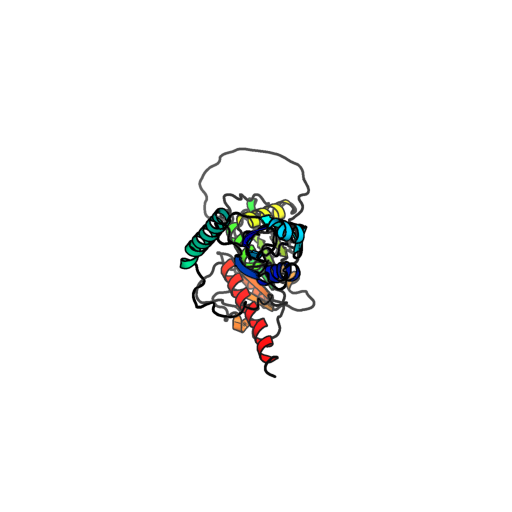046 9.729 -4.469 1.00 63.31 306 PRO A C 1
ATOM 2249 O O . PRO A 1 306 ? -16.482 10.820 -4.540 1.00 63.31 306 PRO A O 1
ATOM 2252 N N . ARG A 1 307 ? -17.551 9.273 -3.324 1.00 75.00 307 ARG A N 1
ATOM 2253 C CA . ARG A 1 307 ? -17.490 10.015 -2.059 1.00 75.00 307 ARG A CA 1
ATOM 2254 C C . ARG A 1 307 ? -16.211 9.721 -1.289 1.00 75.00 307 ARG A C 1
ATOM 2256 O O . ARG A 1 307 ? -15.592 8.667 -1.441 1.00 75.00 307 ARG A O 1
ATOM 2263 N N . ALA A 1 308 ? -15.829 10.664 -0.437 1.00 88.38 308 ALA A N 1
ATOM 2264 C CA . ALA A 1 308 ? -14.801 10.445 0.564 1.00 88.38 308 ALA A CA 1
ATOM 2265 C C . ALA A 1 308 ? -15.246 9.345 1.548 1.00 88.38 308 ALA A C 1
ATOM 2267 O O . ALA A 1 308 ? -16.374 9.367 2.048 1.00 88.38 308 ALA A O 1
ATOM 2268 N N . VAL A 1 309 ? -14.372 8.379 1.835 1.00 92.69 309 VAL A N 1
ATOM 2269 C CA . VAL A 1 309 ? -14.663 7.266 2.757 1.00 92.69 309 VAL A CA 1
ATOM 2270 C C . VAL A 1 309 ? -13.541 7.123 3.777 1.00 92.69 309 VAL A C 1
ATOM 2272 O O . VAL A 1 309 ? -12.362 7.110 3.417 1.00 92.69 309 VAL A O 1
ATOM 2275 N N . VAL A 1 310 ? -13.924 6.943 5.042 1.00 95.88 310 VAL A N 1
ATOM 2276 C CA . VAL A 1 310 ? -13.034 6.521 6.127 1.00 95.88 310 VAL A CA 1
ATOM 2277 C C . VAL A 1 310 ? -13.335 5.060 6.449 1.00 95.88 310 VAL A C 1
ATOM 2279 O O . VAL A 1 310 ? -14.432 4.735 6.895 1.00 95.88 310 VAL A O 1
ATOM 2282 N N . LEU A 1 311 ? -12.365 4.176 6.232 1.00 97.25 311 LEU A N 1
ATOM 2283 C CA . LEU A 1 311 ? -12.450 2.752 6.549 1.00 97.25 311 LEU A CA 1
ATOM 2284 C C . LEU A 1 311 ? -11.608 2.448 7.784 1.00 97.25 311 LEU A C 1
ATOM 2286 O O . LEU A 1 311 ? -10.394 2.653 7.770 1.00 97.25 311 LEU A O 1
ATOM 2290 N N . VAL A 1 312 ? -12.237 1.910 8.825 1.00 98.19 312 VAL A N 1
ATOM 2291 C CA . VAL A 1 312 ? -11.560 1.455 10.043 1.00 98.19 312 VAL A CA 1
ATOM 2292 C C . VAL A 1 312 ? -11.399 -0.062 10.009 1.00 98.19 312 VAL A C 1
ATOM 2294 O O . VAL A 1 312 ? -12.352 -0.794 9.737 1.00 98.19 312 VAL A O 1
ATOM 2297 N N . ILE A 1 313 ? -10.179 -0.530 10.267 1.00 97.75 313 ILE A N 1
ATOM 2298 C CA . ILE A 1 313 ? -9.754 -1.918 10.081 1.00 97.75 313 ILE A CA 1
ATOM 2299 C C . ILE A 1 313 ? -9.003 -2.368 11.335 1.00 97.75 313 ILE A C 1
ATOM 2301 O O . ILE A 1 313 ? -8.023 -1.738 11.730 1.00 97.75 313 ILE A O 1
ATOM 2305 N N . GLY A 1 314 ? -9.452 -3.457 11.955 1.00 94.69 314 GLY A N 1
ATOM 2306 C CA . GLY A 1 314 ? -8.735 -4.095 13.059 1.00 94.69 314 GLY A CA 1
ATOM 2307 C C . GLY A 1 314 ? -7.519 -4.888 12.576 1.00 94.69 314 GLY A C 1
ATOM 2308 O O . GLY A 1 314 ? -7.429 -5.284 11.410 1.00 94.69 314 GLY A O 1
ATOM 2309 N N . ASP A 1 315 ? -6.578 -5.146 13.478 1.00 92.62 315 ASP A N 1
ATOM 2310 C CA . ASP A 1 315 ? -5.541 -6.150 13.259 1.00 92.62 315 ASP A CA 1
ATOM 2311 C C . ASP A 1 315 ? -6.049 -7.561 13.604 1.00 92.62 315 ASP A C 1
ATOM 2313 O O . ASP A 1 315 ? -7.246 -7.833 13.632 1.00 92.62 315 ASP A O 1
ATOM 2317 N N . ALA A 1 316 ? -5.128 -8.494 13.859 1.00 86.31 316 ALA A N 1
ATOM 2318 C CA . ALA A 1 316 ? -5.473 -9.871 14.204 1.00 86.31 316 ALA A CA 1
ATOM 2319 C C . ALA A 1 316 ? -6.222 -10.017 15.545 1.00 86.31 316 ALA A C 1
ATOM 2321 O O . ALA A 1 316 ? -6.736 -11.100 15.814 1.00 86.31 316 ALA A O 1
ATOM 2322 N N . THR A 1 317 ? -6.247 -8.979 16.386 1.00 87.25 317 THR A N 1
ATOM 2323 C CA . THR A 1 317 ? -6.986 -8.971 17.658 1.00 87.25 317 THR A CA 1
ATOM 2324 C C . THR A 1 317 ? -8.453 -8.593 17.447 1.00 87.25 317 THR A C 1
ATOM 2326 O O . THR A 1 317 ? -9.297 -8.948 18.266 1.00 87.25 317 THR A O 1
ATOM 2329 N N . GLY A 1 318 ? -8.767 -7.911 16.340 1.00 88.44 318 GLY A N 1
ATOM 2330 C CA . GLY A 1 318 ? -10.069 -7.289 16.119 1.00 88.44 318 GLY A CA 1
ATOM 2331 C C . GLY A 1 318 ? -10.208 -5.965 16.874 1.00 88.44 318 GLY A C 1
ATOM 2332 O O . GLY A 1 318 ? -9.210 -5.312 17.181 1.00 88.44 318 GLY A O 1
ATOM 2333 N N . PHE A 1 319 ? -11.451 -5.562 17.139 1.00 93.38 319 PHE A N 1
ATOM 2334 C CA . PHE A 1 319 ? -11.770 -4.349 17.892 1.00 93.38 319 PHE A CA 1
ATOM 2335 C C . PHE A 1 319 ? -11.941 -4.661 19.374 1.00 93.38 319 PHE A C 1
ATOM 2337 O O . PHE A 1 319 ? -12.587 -5.639 19.753 1.00 93.38 319 PHE A O 1
ATOM 2344 N N . LEU A 1 320 ? -11.391 -3.806 20.231 1.00 94.00 320 LEU A N 1
ATOM 2345 C CA . LEU A 1 320 ? -11.681 -3.847 21.657 1.00 94.00 320 LEU A CA 1
ATOM 2346 C C . LEU A 1 320 ? -13.062 -3.240 21.921 1.00 94.00 320 LEU A C 1
ATOM 2348 O O . LEU A 1 320 ? -13.487 -2.308 21.243 1.00 94.00 320 LEU A O 1
ATOM 2352 N N . ARG A 1 321 ? -13.733 -3.678 22.991 1.00 93.31 321 ARG A N 1
ATOM 2353 C CA . ARG A 1 321 ? -15.051 -3.145 23.383 1.00 93.31 321 ARG A CA 1
ATOM 2354 C C . ARG A 1 321 ? -15.072 -1.613 23.491 1.00 93.31 321 ARG A C 1
ATOM 2356 O O . ARG A 1 321 ? -16.012 -0.967 23.048 1.00 93.31 321 ARG A O 1
ATOM 2363 N N . THR A 1 322 ? -14.022 -1.020 24.057 1.00 94.00 322 THR A N 1
ATOM 2364 C CA . THR A 1 322 ? -13.896 0.442 24.175 1.00 94.00 322 THR A CA 1
ATOM 2365 C C . THR A 1 322 ? -13.789 1.134 22.817 1.00 94.00 322 THR A C 1
ATOM 2367 O O . THR A 1 322 ? -14.209 2.276 22.669 1.00 94.00 322 THR A O 1
ATOM 2370 N N . GLU A 1 323 ? -13.218 0.463 21.821 1.00 96.44 323 GLU A N 1
ATOM 2371 C CA . GLU A 1 323 ? -13.088 0.981 20.460 1.00 96.44 323 GLU A CA 1
ATOM 2372 C C . GLU A 1 323 ? -14.406 0.855 19.704 1.00 96.44 323 GLU A C 1
ATOM 2374 O O . GLU A 1 323 ? -14.802 1.797 19.026 1.00 96.44 323 GLU A O 1
ATOM 2379 N N . GLU A 1 324 ? -15.132 -0.249 19.887 1.00 95.25 324 GLU A N 1
ATOM 2380 C CA . GLU A 1 324 ? -16.497 -0.401 19.378 1.00 95.25 324 GLU A CA 1
ATOM 2381 C C . GLU A 1 324 ? -17.426 0.684 19.936 1.00 95.25 324 GLU A C 1
ATOM 2383 O O . GLU A 1 324 ? -18.172 1.302 19.179 1.00 95.25 324 GLU A O 1
ATOM 2388 N N . GLU A 1 325 ? -17.337 0.986 21.234 1.00 96.38 325 GLU A N 1
ATOM 2389 C CA . GLU A 1 325 ? -18.087 2.076 21.871 1.00 96.38 325 GLU A CA 1
ATOM 2390 C C . GLU A 1 325 ? -17.733 3.449 21.264 1.00 96.38 325 GLU A C 1
ATOM 2392 O O . GLU A 1 325 ? -18.610 4.292 21.073 1.00 96.38 325 GLU A O 1
ATOM 2397 N N . VAL A 1 326 ? -16.464 3.696 20.912 1.00 97.06 326 VAL A N 1
ATOM 2398 C CA . VAL A 1 326 ? -16.064 4.907 20.167 1.00 97.06 326 VAL A CA 1
ATOM 2399 C C . VAL A 1 326 ? -16.686 4.899 18.769 1.00 97.06 326 VAL A C 1
ATOM 2401 O O . VAL A 1 326 ? -17.328 5.869 18.383 1.00 97.06 326 VAL A O 1
ATOM 2404 N N . LEU A 1 327 ? -16.545 3.810 18.015 1.00 96.44 327 LEU A N 1
ATOM 2405 C CA . LEU A 1 327 ? -17.045 3.704 16.642 1.00 96.44 327 LEU A CA 1
ATOM 2406 C C . LEU A 1 327 ? -18.567 3.882 16.566 1.00 96.44 327 LEU A C 1
ATOM 2408 O O . LEU A 1 327 ? -19.060 4.575 15.676 1.00 96.44 327 LEU A O 1
ATOM 2412 N N . GLN A 1 328 ? -19.304 3.337 17.535 1.00 94.94 328 GLN A N 1
ATOM 2413 C CA . GLN A 1 328 ? -20.747 3.536 17.671 1.00 94.94 328 GLN A CA 1
ATOM 2414 C C . GLN A 1 328 ? -21.104 5.003 17.938 1.00 94.94 328 GLN A C 1
ATOM 2416 O O . GLN A 1 328 ? -22.016 5.520 17.298 1.00 94.94 328 GLN A O 1
ATOM 2421 N N . ARG A 1 329 ? -20.370 5.706 18.817 1.00 96.25 329 ARG A N 1
ATOM 2422 C CA . ARG A 1 329 ? -20.583 7.147 19.074 1.00 96.25 329 ARG A CA 1
ATOM 2423 C C . ARG A 1 329 ? -20.381 8.011 17.827 1.00 96.25 329 ARG A C 1
ATOM 2425 O O . ARG A 1 329 ? -21.044 9.034 17.687 1.00 96.25 329 ARG A O 1
ATOM 2432 N N . PHE A 1 330 ? -19.492 7.598 16.925 1.00 95.38 330 PHE A N 1
ATOM 2433 C CA . PHE A 1 330 ? -19.260 8.255 15.634 1.00 95.38 330 PHE A CA 1
ATOM 2434 C C . PHE A 1 330 ? -20.187 7.752 14.512 1.00 95.38 330 PHE A C 1
ATOM 2436 O O . PHE A 1 330 ? -19.986 8.107 13.351 1.00 95.38 330 PHE A O 1
ATOM 2443 N N . ASN A 1 331 ? -21.205 6.944 14.832 1.00 94.31 331 ASN A N 1
ATOM 2444 C CA . ASN A 1 331 ? -22.144 6.353 13.875 1.00 94.31 331 ASN A CA 1
ATOM 2445 C C . ASN A 1 331 ? -21.449 5.578 12.735 1.00 94.31 331 ASN A C 1
ATOM 2447 O O . ASN A 1 331 ? -21.885 5.631 11.581 1.00 94.31 331 ASN A O 1
ATOM 2451 N N . ALA A 1 332 ? -20.363 4.860 13.043 1.00 94.56 332 ALA A N 1
ATOM 2452 C CA . ALA A 1 332 ? -19.676 4.017 12.069 1.00 94.56 332 ALA A CA 1
ATOM 2453 C C . ALA A 1 332 ? -20.613 2.926 11.534 1.00 94.56 332 ALA A C 1
ATOM 2455 O O . ALA A 1 332 ? -21.253 2.210 12.307 1.00 94.56 332 ALA A O 1
ATOM 2456 N N . LYS A 1 333 ? -20.670 2.758 10.209 1.00 95.69 333 LYS A N 1
ATOM 2457 C CA . LYS A 1 333 ? -21.466 1.691 9.590 1.00 95.69 333 LYS A CA 1
ATOM 2458 C C . LYS A 1 333 ? -20.661 0.387 9.538 1.00 95.69 333 LYS A C 1
ATOM 2460 O O . LYS A 1 333 ? -19.612 0.378 8.890 1.00 95.69 333 LYS A O 1
ATOM 2465 N N . PRO A 1 334 ? -21.112 -0.710 10.171 1.00 95.88 334 PRO A N 1
ATOM 2466 C CA . PRO A 1 334 ? -20.422 -1.990 10.085 1.00 95.88 334 PRO A CA 1
ATOM 2467 C C . PRO A 1 334 ? -20.606 -2.621 8.705 1.00 95.88 334 PRO A C 1
ATOM 2469 O O . PRO A 1 334 ? -21.732 -2.771 8.225 1.00 95.88 334 PRO A O 1
ATOM 2472 N N . ALA A 1 335 ? -19.497 -3.014 8.083 1.00 96.56 335 ALA A N 1
ATOM 2473 C CA . ALA A 1 335 ? -19.473 -3.617 6.761 1.00 96.56 335 ALA A CA 1
ATOM 2474 C C . ALA A 1 335 ? -18.645 -4.907 6.715 1.00 96.56 335 ALA A C 1
ATOM 2476 O O . ALA A 1 335 ? -17.518 -4.947 7.201 1.00 96.56 335 ALA A O 1
ATOM 2477 N N . SER A 1 336 ? -19.172 -5.936 6.059 1.00 96.06 336 SER A N 1
ATOM 2478 C CA . SER A 1 336 ? -18.526 -7.229 5.855 1.00 96.06 336 SER A CA 1
ATOM 2479 C C . SER A 1 336 ? -17.994 -7.371 4.430 1.00 96.06 336 SER A C 1
ATOM 2481 O O . SER A 1 336 ? -18.639 -6.978 3.453 1.00 96.06 336 SER A O 1
ATOM 2483 N N . LEU A 1 337 ? -16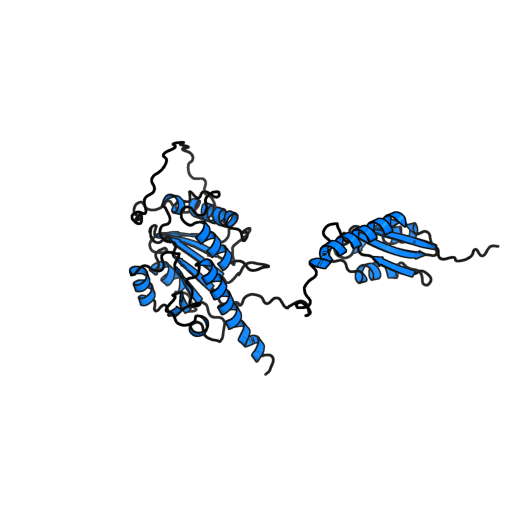.812 -7.977 4.307 1.00 95.31 337 LEU A N 1
ATOM 2484 C CA . LEU A 1 337 ? -16.165 -8.294 3.028 1.00 95.31 337 LEU A CA 1
ATOM 2485 C C . LEU A 1 337 ? -16.398 -9.740 2.576 1.00 95.31 337 LEU A C 1
ATOM 2487 O O . LEU A 1 337 ? -15.966 -10.138 1.494 1.00 95.31 337 LEU A O 1
ATOM 2491 N N . GLY A 1 338 ? -17.061 -10.550 3.400 1.00 90.94 338 GLY A N 1
ATOM 2492 C CA . GLY A 1 338 ? -17.261 -11.963 3.128 1.00 90.94 338 GLY A CA 1
ATOM 2493 C C . GLY A 1 338 ? -17.387 -12.786 4.400 1.00 90.94 338 GLY A C 1
ATOM 2494 O O . GLY A 1 338 ? -17.409 -12.268 5.506 1.00 90.94 338 GLY A O 1
ATOM 2495 N N . ARG A 1 339 ? -17.475 -14.106 4.219 1.00 88.25 339 ARG A N 1
ATOM 2496 C CA . ARG A 1 339 ? -17.690 -15.061 5.320 1.00 88.25 339 ARG A CA 1
ATOM 2497 C C . ARG A 1 339 ? -16.413 -15.468 6.049 1.00 88.25 339 ARG A C 1
ATOM 2499 O O . ARG A 1 339 ? -16.498 -16.145 7.063 1.00 88.25 339 ARG A O 1
ATOM 2506 N N . LEU A 1 340 ? -15.251 -15.184 5.463 1.00 91.31 340 LEU A N 1
ATOM 2507 C CA . LEU A 1 340 ? -13.972 -15.606 6.018 1.00 91.31 340 LEU A CA 1
ATOM 2508 C C . LEU A 1 340 ? -13.331 -14.445 6.781 1.00 91.31 340 LEU A C 1
ATOM 2510 O O . LEU A 1 340 ? -13.319 -13.338 6.238 1.00 91.31 340 LEU A O 1
ATOM 2514 N N . PRO A 1 341 ? -12.735 -14.701 7.958 1.00 89.88 341 PRO A N 1
ATOM 2515 C CA . PRO A 1 341 ? -11.830 -13.754 8.593 1.00 89.88 341 PRO A CA 1
ATOM 2516 C C . PRO A 1 341 ? -10.626 -13.532 7.673 1.00 89.88 341 PRO A C 1
ATOM 2518 O O . PRO A 1 341 ? -9.906 -14.475 7.328 1.00 89.88 341 PRO A O 1
ATOM 2521 N N . LEU A 1 342 ? -10.416 -12.290 7.242 1.00 94.50 342 LEU A N 1
ATOM 2522 C CA . LEU A 1 342 ? -9.337 -11.918 6.328 1.00 94.50 342 LEU A CA 1
ATOM 2523 C C . LEU A 1 342 ? -8.232 -11.161 7.062 1.00 94.50 342 LEU A C 1
ATOM 2525 O O . LEU A 1 342 ? -8.452 -10.504 8.076 1.00 94.50 342 LEU A O 1
ATOM 2529 N N . LEU A 1 343 ? -7.022 -11.206 6.509 1.00 96.19 343 LEU A N 1
ATOM 2530 C CA . LEU A 1 343 ? -5.943 -10.338 6.970 1.00 96.19 343 LEU A CA 1
ATOM 2531 C C . LEU A 1 343 ? -6.302 -8.875 6.679 1.00 96.19 343 LEU A C 1
ATOM 2533 O O . LEU A 1 343 ? -6.813 -8.573 5.602 1.00 96.19 343 LEU A O 1
ATOM 2537 N N . ALA A 1 344 ? -5.926 -7.951 7.565 1.00 96.94 344 ALA A N 1
ATOM 2538 C CA . ALA A 1 344 ? -6.175 -6.516 7.386 1.00 96.94 344 ALA A CA 1
ATOM 2539 C C . ALA A 1 344 ? -5.737 -5.988 6.001 1.00 96.94 344 ALA A C 1
ATOM 2541 O O . ALA A 1 344 ? -6.452 -5.218 5.363 1.00 96.94 344 ALA A O 1
ATOM 2542 N N . SER A 1 345 ? -4.604 -6.465 5.474 1.00 97.94 345 SER A N 1
ATOM 2543 C CA . SER A 1 345 ? -4.137 -6.102 4.131 1.00 97.94 345 SER A CA 1
ATOM 2544 C C . SER A 1 345 ? -5.052 -6.611 3.010 1.00 97.94 345 SER A C 1
ATOM 2546 O O . SER A 1 345 ? -5.265 -5.905 2.029 1.00 97.94 345 SER A O 1
ATOM 2548 N N . GLN A 1 346 ? -5.634 -7.804 3.150 1.00 97.94 346 GLN A N 1
ATOM 2549 C CA . GLN A 1 346 ? -6.624 -8.331 2.207 1.00 97.94 346 GLN A CA 1
ATOM 2550 C C . GLN A 1 346 ? -7.918 -7.520 2.282 1.00 97.94 346 GLN A C 1
ATOM 2552 O O . GLN A 1 346 ? -8.497 -7.208 1.241 1.00 97.94 346 GLN A O 1
ATOM 2557 N N . CYS A 1 347 ? -8.323 -7.110 3.489 1.00 97.69 347 CYS A N 1
ATOM 2558 C CA . CYS A 1 347 ? -9.474 -6.236 3.676 1.00 97.69 347 CYS A CA 1
ATOM 2559 C C . CYS A 1 347 ? -9.315 -4.917 2.911 1.00 97.69 347 CYS A C 1
ATOM 2561 O O . CYS A 1 347 ? -10.237 -4.489 2.216 1.00 97.69 347 CYS A O 1
ATOM 2563 N N . ILE A 1 348 ? -8.124 -4.311 2.967 1.00 98.06 348 ILE A N 1
ATOM 2564 C CA . ILE A 1 348 ? -7.794 -3.101 2.201 1.00 98.06 348 ILE A CA 1
ATOM 2565 C C . ILE A 1 348 ? -7.905 -3.352 0.692 1.00 98.06 348 ILE A C 1
ATOM 2567 O O . ILE A 1 348 ? -8.524 -2.558 -0.015 1.00 98.06 348 ILE A O 1
ATOM 2571 N N . VAL A 1 349 ? -7.347 -4.461 0.189 1.00 97.69 349 VAL A N 1
ATOM 2572 C CA . VAL A 1 349 ? -7.389 -4.794 -1.248 1.00 97.69 349 VAL A CA 1
ATOM 2573 C C . VAL A 1 349 ? -8.825 -4.950 -1.748 1.00 97.69 349 VAL A C 1
ATOM 2575 O O . VAL A 1 349 ? -9.175 -4.372 -2.777 1.00 97.69 349 VAL A O 1
ATOM 2578 N N . ILE A 1 350 ? -9.666 -5.699 -1.029 1.00 96.56 350 ILE A N 1
ATOM 2579 C CA . ILE A 1 350 ? -11.067 -5.903 -1.424 1.00 96.56 350 ILE A CA 1
ATOM 2580 C C . ILE A 1 350 ? -11.836 -4.586 -1.324 1.00 96.56 350 ILE A C 1
ATOM 2582 O O . ILE A 1 350 ? -12.560 -4.239 -2.251 1.00 96.56 350 ILE A O 1
ATOM 2586 N N . SER A 1 351 ? -11.623 -3.805 -0.263 1.00 95.38 351 SER A N 1
ATOM 2587 C CA . SER A 1 351 ? -12.266 -2.493 -0.117 1.00 95.38 351 SER A CA 1
ATOM 2588 C C . SER A 1 351 ? -11.900 -1.557 -1.267 1.00 95.38 351 SER A C 1
ATOM 2590 O O . SER A 1 351 ? -12.763 -0.878 -1.815 1.00 95.38 351 SER A O 1
ATOM 2592 N N . HIS A 1 352 ? -10.636 -1.555 -1.698 1.00 94.44 352 HIS A N 1
ATOM 2593 C CA . HIS A 1 352 ? -10.232 -0.828 -2.895 1.00 94.44 352 HIS A CA 1
ATOM 2594 C C . HIS A 1 352 ? -10.932 -1.322 -4.150 1.00 94.44 352 HIS A C 1
ATOM 2596 O O . HIS A 1 352 ? -11.341 -0.485 -4.941 1.00 94.44 352 HIS A O 1
ATOM 2602 N N . ASN A 1 353 ? -11.084 -2.632 -4.333 1.00 92.94 353 ASN A N 1
ATOM 2603 C CA . ASN A 1 353 ? -11.800 -3.170 -5.484 1.00 92.94 353 ASN A CA 1
ATOM 2604 C C . ASN A 1 353 ? -13.266 -2.717 -5.505 1.00 92.94 353 ASN A C 1
ATOM 2606 O O . ASN A 1 353 ? -13.733 -2.247 -6.537 1.00 92.94 353 ASN A O 1
ATOM 2610 N N . VAL A 1 354 ? -13.955 -2.780 -4.364 1.00 91.31 354 VAL A N 1
ATOM 2611 C CA . VAL A 1 354 ? -15.336 -2.295 -4.232 1.00 91.31 354 VAL A CA 1
ATOM 2612 C C . VAL A 1 354 ? -15.426 -0.805 -4.566 1.00 91.31 354 VAL A C 1
ATOM 2614 O O . VAL A 1 354 ? -16.221 -0.418 -5.414 1.00 91.31 354 VAL A O 1
ATOM 2617 N N . LEU A 1 355 ? -14.561 0.024 -3.975 1.00 88.81 355 LEU A N 1
ATOM 2618 C CA . LEU A 1 355 ? -14.532 1.471 -4.222 1.00 88.81 355 LEU A CA 1
ATOM 2619 C C . LEU A 1 355 ? -14.090 1.842 -5.648 1.00 88.81 355 LEU A C 1
ATOM 2621 O O . LEU A 1 355 ? -14.443 2.910 -6.139 1.00 88.81 355 LEU A O 1
ATOM 2625 N N . ASP A 1 356 ? -13.264 1.017 -6.295 1.00 87.06 356 ASP A N 1
ATOM 2626 C CA . ASP A 1 356 ? -12.863 1.207 -7.693 1.00 87.06 356 ASP A CA 1
ATOM 2627 C C . ASP A 1 356 ? -14.042 0.926 -8.639 1.00 87.06 356 ASP A C 1
ATOM 2629 O O . ASP A 1 356 ? -14.200 1.635 -9.628 1.00 87.06 356 ASP A O 1
ATOM 2633 N N . ASN A 1 357 ? -14.876 -0.069 -8.318 1.00 83.00 357 ASN A N 1
ATOM 2634 C CA . ASN A 1 357 ? -16.014 -0.473 -9.145 1.00 83.00 357 ASN A CA 1
ATOM 2635 C C . ASN A 1 357 ? -17.261 0.391 -8.922 1.00 83.00 357 ASN A C 1
ATOM 2637 O O . ASN A 1 357 ? -17.943 0.699 -9.892 1.00 83.00 357 ASN A O 1
ATOM 2641 N N . ALA A 1 358 ? -17.523 0.841 -7.689 1.00 73.12 358 ALA A N 1
ATOM 2642 C CA . ALA A 1 358 ? -18.630 1.759 -7.397 1.00 73.12 358 ALA A CA 1
ATOM 2643 C C . ALA A 1 358 ? -18.525 3.068 -8.202 1.00 73.12 358 ALA A C 1
ATOM 2645 O O . ALA A 1 358 ? -19.529 3.639 -8.601 1.00 73.12 358 ALA A O 1
ATOM 2646 N N . ALA A 1 359 ? -17.298 3.505 -8.501 1.00 60.44 359 ALA A N 1
ATOM 2647 C CA . ALA A 1 359 ? -17.035 4.688 -9.315 1.00 60.44 359 ALA A CA 1
ATOM 2648 C C . ALA A 1 359 ? -17.080 4.447 -10.837 1.00 60.44 359 ALA A C 1
ATOM 2650 O O . ALA A 1 359 ? -16.957 5.399 -11.603 1.00 60.44 359 ALA A O 1
ATOM 2651 N N . ALA A 1 360 ? -17.150 3.191 -11.292 1.00 54.84 360 ALA A N 1
ATOM 2652 C CA . ALA A 1 360 ? -17.078 2.835 -12.710 1.00 54.84 360 ALA A CA 1
ATOM 2653 C C . ALA A 1 360 ? -18.460 2.656 -13.362 1.00 54.84 360 ALA A C 1
ATOM 2655 O O . ALA A 1 360 ? -18.552 2.745 -14.586 1.00 54.84 360 ALA A O 1
ATOM 2656 N N . GLU A 1 361 ? -19.514 2.423 -12.574 1.00 51.62 361 GLU A N 1
ATOM 2657 C CA . GLU A 1 361 ? -20.881 2.219 -13.079 1.00 51.62 361 GLU A CA 1
ATOM 2658 C C . GLU A 1 361 ? -21.475 3.485 -13.744 1.00 51.62 361 GLU A C 1
ATOM 2660 O O . GLU A 1 361 ? -22.298 3.352 -14.642 1.00 51.62 361 GLU A O 1
ATOM 2665 N N . GLU A 1 362 ? -20.976 4.695 -13.447 1.00 46.25 362 GLU A N 1
ATOM 2666 C CA . GLU A 1 362 ? -21.448 5.956 -14.065 1.00 46.25 362 GLU A CA 1
ATOM 2667 C C . GLU A 1 362 ? -20.930 6.193 -15.499 1.00 46.25 362 GLU A C 1
ATOM 2669 O O . GLU A 1 362 ? -21.652 6.712 -16.347 1.00 46.25 362 GLU A O 1
ATOM 2674 N N . VAL A 1 363 ? -19.700 5.773 -15.827 1.00 47.16 363 VAL A N 1
ATOM 2675 C CA . VAL A 1 363 ? -19.111 6.039 -17.163 1.00 47.16 363 VAL A CA 1
ATOM 2676 C C . VAL A 1 363 ? -19.795 5.210 -18.260 1.00 47.16 363 VAL A C 1
ATOM 2678 O O . VAL A 1 363 ? -19.715 5.545 -19.441 1.00 47.16 363 VAL A O 1
ATOM 2681 N N . ALA A 1 364 ? -20.458 4.114 -17.884 1.00 44.47 364 ALA A N 1
ATOM 2682 C CA . ALA A 1 364 ? -21.183 3.264 -18.819 1.00 44.47 364 ALA A CA 1
ATOM 2683 C C . ALA A 1 364 ? -22.584 3.804 -19.160 1.00 44.47 364 ALA A C 1
ATOM 2685 O O . ALA A 1 364 ? -23.031 3.586 -20.282 1.00 44.47 364 ALA A O 1
ATOM 2686 N N . GLU A 1 365 ? -23.253 4.520 -18.248 1.00 43.19 365 GLU A N 1
ATOM 2687 C CA . GLU A 1 365 ? -24.601 5.065 -18.488 1.00 43.19 365 GLU A CA 1
ATOM 2688 C C . GLU A 1 365 ? -24.583 6.395 -19.263 1.00 43.19 365 GLU A C 1
ATOM 2690 O O . GLU A 1 365 ? -25.452 6.612 -20.101 1.00 43.19 365 GLU A O 1
ATOM 2695 N N . GLU A 1 366 ? -23.561 7.246 -19.102 1.00 41.62 366 GLU A N 1
ATOM 2696 C CA . GLU A 1 366 ? -23.412 8.473 -19.916 1.00 41.62 366 GLU A CA 1
ATOM 2697 C C . GLU A 1 366 ? -23.014 8.208 -21.381 1.00 41.62 366 GLU A C 1
ATOM 2699 O O . GLU A 1 366 ? -23.088 9.103 -22.220 1.00 41.62 366 GLU A O 1
ATOM 2704 N N . ALA A 1 367 ? -22.565 6.994 -21.707 1.00 40.19 367 ALA A N 1
ATOM 2705 C CA . ALA A 1 367 ? -22.193 6.618 -23.071 1.00 40.19 367 ALA A CA 1
ATOM 2706 C C . ALA A 1 367 ? -23.364 6.043 -23.892 1.00 40.19 367 ALA A C 1
ATOM 2708 O O . ALA A 1 367 ? -23.195 5.832 -25.095 1.00 40.19 367 ALA A O 1
ATOM 2709 N N . ASP A 1 368 ? -24.513 5.782 -23.258 1.00 39.72 368 ASP A N 1
ATOM 2710 C CA . ASP A 1 368 ? -25.691 5.148 -23.875 1.00 39.72 368 ASP A CA 1
ATOM 2711 C C . ASP A 1 368 ? -26.973 6.010 -23.764 1.00 39.72 368 ASP A C 1
ATOM 2713 O O . ASP A 1 368 ? -28.075 5.532 -24.043 1.00 39.72 368 ASP A O 1
ATOM 2717 N N . GLY A 1 369 ? -26.838 7.289 -23.381 1.00 35.03 369 GLY A N 1
ATOM 2718 C CA . GLY A 1 369 ? -27.899 8.310 -23.376 1.00 35.03 369 GLY A CA 1
ATOM 2719 C C . GLY A 1 369 ? -27.526 9.521 -24.220 1.00 35.03 369 GLY A C 1
ATOM 2720 O O . GLY A 1 369 ? -28.445 10.086 -24.859 1.00 35.03 369 GLY A O 1
#

Sequence (369 aa):
MSDEPHDLHPCVLLLRGLPWEATAHEVQALVSPALLADEALDSLLLPLDARARPSGDALLSLRLRRPAAALAALLHGLPLRSRRVDARVASAADASRRAAASERALARLAPLAPQPFVGRARAHRPAPPRGTRDLLVLCHGVPRRVAAGAVRLDELPHGRVDLMARCVCAALFYSHGVRKAARVALLLPEWRRALRVDGAAVKGLRPDERTIGEALRRALLAAPPLAAGGREAEGRGERGGEGGGGEGGAAGEVRDAPAGWSVVDGEGASLEGMLASLLGGDEAPQLVVLHEEGERLEKVIGAGEPRAVVLVIGDATGFLRTEEEVLQRFNAKPASLGRLPLLASQCIVISHNVLDNAAAEEVAEEADG

Organism: Prymnesium parvum (NCBI:txid97485)

Foldseek 3Di:
DDDDDLFWDKFKKKKAWADQPDDPVLVCVLLVVLADPPKDFPDKDQAADLQLGGPRMMMTTITHSDPPVVSQVVQAQDDDDPTTIRMDTDDPVVVVVRNVSRVVNVVVCPVVPDDPVPPDDPPDDDQFDQAAEEEEEEQEQQDLCVLLLVDDLVCCPRSVLLLVLLQVLLQFDDPPAGNQRTKYWYFYQLQLKIKIAGNVWADPADSDSSSSSVLSSLQSNLDDRTDPRGDRDDDDDDDDDDDDDDDDDDPDDNRDRGTRIHMDGDPCRHLLNVQCVLQVDPFRAAAAEEDAPFAAPLVSVDADARHHHYYYFYAPVGDDPVSVVSCVVVVHGYHYNDNDDDGRSVVSNSNSVSSSVSNVVVVVVVVVD

pLDDT: mean 83.96, std 18.65, range [26.38, 98.5]

InterPro domains:
  IPR000504 RNA recognition motif domain [PF28441] (15-96)
  IPR007158 tRNA (pseudouridine(54)-N(1))-methyltransferase, TrmY [MF_00587] (132-359)
  IPR007158 tRNA (pseudouridine(54)-N(1))-methyltransferase, TrmY [PF04013] (150-222)
  IPR007158 tRNA (pseudouridine(54)-N(1))-methyltransferase, TrmY [PF04013] (283-358)
  IPR007158 tRNA (pseudouridine(54)-N(1))-methyltransferase, TrmY [PTHR40703] (148-222)
  IPR012677 Nucleotide-binding alpha-beta plait domain superfamily [G3DSA:3.30.70.330] (2-105)
  IPR029026 tRNA (guanine-N1-)-methyltransferase, N-terminal [G3DSA:3.40.1280.10] (137-361)
  IPR029028 Alpha/beta knot methyltransferases [SSF75217] (148-357)

Radius of gyration: 30.77 Å; chains: 1; bounding box: 60×42×105 Å